Protein AF-A0A8S3S762-F1 (afdb_monomer)

Foldseek 3Di:
DDDPPDFDAQVLLVVLQVQLVVLVVVVVDPPDDPDDDSLVVSCVVSVHDSVVSVVSNVCCVPPVGRHGPPPPPPDPDDDDDDVVLLVVLVVLCVCCVPPVLHFDDLVNSVVVCCVPVVDPDDSVSSVVSLVVNQWDKAFQDPPPPDPPDDVVNVVVVVVVVVVVVVCVVVVHDDDDDDDDDDDPRDPDRIGTAHPVGRDD

Secondary structure (DSSP, 8-state):
-----PPPPHHHHHHHHHHHHHHHHHHTSTT--S---HHHHHHHHHT--HHHHHHHHHHHHHHSS-PPPP----PPPP-PPPHHHHHHHHHHHHHHHHTS-S---HHHHHHHHHHHS---S-HHHHHHHHHHTT-EEEEPPPS-S-----HHHHHHHHHHHHHHHHHHHTTPPP----------S---SEEEE-SS----

Nearest PDB structures (foldseek):
  7svw-assembly1_B  TM=3.952E-01  e=6.145E-02  [Scytonema hofmanni] UTEX 2349
  7viv-assembly1_A  TM=5.457E-01  e=6.857E-01  African swine fever virus
  8rkv-assembly1_R  TM=3.683E-01  e=3.326E-01  Scytonema hofmannii
  7vwv-assembly2_B  TM=5.864E-01  e=2.745E+00  African swine fever virus

Mean predicted aligned error: 15.66 Å

Radius of gyration: 37.43 Å; Cα contacts (8 Å, |Δi|>4): 137; chains: 1; bounding box: 85×34×100 Å

Organism: Mytilus edulis (NCBI:txid6550)

Structure (mmCIF, N/CA/C/O backbone):
data_AF-A0A8S3S762-F1
#
_entry.id   AF-A0A8S3S762-F1
#
loop_
_atom_site.group_PDB
_atom_site.id
_atom_site.type_symbol
_atom_site.label_atom_id
_atom_site.label_alt_id
_atom_site.label_comp_id
_atom_site.label_asym_id
_atom_site.label_entity_id
_atom_site.label_seq_id
_atom_site.pdbx_PDB_ins_code
_atom_site.Cartn_x
_atom_site.Cartn_y
_atom_site.Cartn_z
_atom_site.occupancy
_atom_site.B_iso_or_equiv
_atom_site.auth_seq_id
_atom_site.auth_comp_id
_atom_site.auth_asym_id
_atom_site.auth_atom_id
_atom_site.pdbx_PDB_model_num
ATOM 1 N N . MET A 1 1 ? 22.361 -11.677 -44.188 1.00 35.06 1 MET A N 1
ATOM 2 C CA . MET A 1 1 ? 21.693 -11.433 -42.890 1.00 35.06 1 MET A CA 1
ATOM 3 C C . MET A 1 1 ? 22.343 -10.217 -42.249 1.00 35.06 1 MET A C 1
ATOM 5 O O . MET A 1 1 ? 23.557 -10.220 -42.114 1.00 35.06 1 MET A O 1
ATOM 9 N N . ALA A 1 2 ? 21.593 -9.155 -41.949 1.00 41.31 2 ALA A N 1
ATOM 10 C CA . ALA A 1 2 ? 22.170 -7.935 -41.381 1.00 41.31 2 ALA A CA 1
ATOM 11 C C . ALA A 1 2 ? 22.446 -8.128 -39.883 1.00 41.31 2 ALA A C 1
ATOM 13 O O . ALA A 1 2 ? 21.522 -8.322 -39.091 1.00 41.31 2 ALA A O 1
ATOM 14 N N . GLU A 1 3 ? 23.719 -8.097 -39.499 1.00 53.75 3 GLU A N 1
ATOM 15 C CA . GLU A 1 3 ? 24.144 -8.192 -38.107 1.00 53.75 3 GLU A CA 1
ATOM 16 C C . GLU A 1 3 ? 23.607 -6.989 -37.311 1.00 53.75 3 GLU A C 1
ATOM 18 O O . GLU A 1 3 ? 23.730 -5.831 -37.723 1.00 53.75 3 GLU A O 1
ATOM 23 N N . ARG A 1 4 ? 22.942 -7.245 -36.175 1.00 55.41 4 ARG A N 1
ATOM 24 C CA . ARG A 1 4 ? 22.386 -6.178 -35.327 1.00 55.41 4 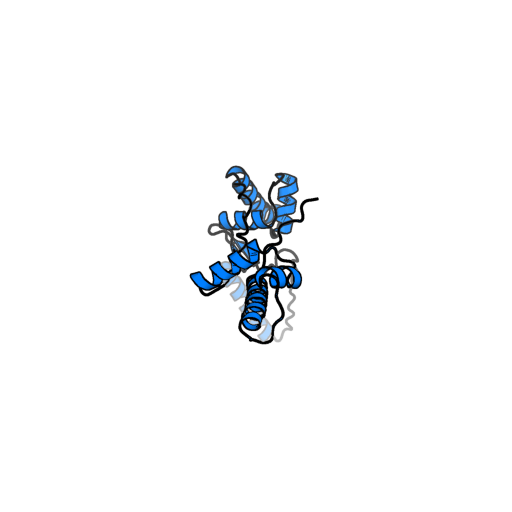ARG A CA 1
ATOM 25 C C . ARG A 1 4 ? 23.513 -5.244 -34.877 1.00 55.41 4 ARG A C 1
ATOM 27 O O . ARG A 1 4 ? 24.427 -5.682 -34.184 1.00 55.41 4 ARG A O 1
ATOM 34 N N . LYS A 1 5 ? 23.398 -3.943 -35.181 1.00 60.97 5 LYS A N 1
ATOM 35 C CA . LYS A 1 5 ? 24.298 -2.895 -34.664 1.00 60.97 5 LYS A CA 1
ATOM 36 C C . LYS A 1 5 ? 24.325 -2.946 -33.130 1.00 60.97 5 LYS A C 1
ATOM 38 O O . LYS A 1 5 ? 23.362 -2.544 -32.475 1.00 60.97 5 LYS A O 1
ATOM 43 N N . ARG A 1 6 ? 25.419 -3.445 -32.548 1.00 68.75 6 ARG A N 1
ATOM 44 C CA . ARG A 1 6 ? 25.629 -3.460 -31.094 1.00 68.75 6 ARG A CA 1
ATOM 45 C C . ARG A 1 6 ? 26.015 -2.056 -30.632 1.00 68.75 6 ARG A C 1
ATOM 47 O O . ARG A 1 6 ? 26.923 -1.437 -31.180 1.00 68.75 6 ARG A O 1
ATOM 54 N N . ILE A 1 7 ? 25.305 -1.537 -29.633 1.00 75.81 7 ILE A N 1
ATOM 55 C CA . ILE A 1 7 ? 25.645 -0.254 -29.007 1.00 75.81 7 ILE A CA 1
ATOM 56 C C . ILE A 1 7 ? 26.842 -0.491 -28.081 1.00 75.81 7 ILE A C 1
ATOM 58 O O . ILE A 1 7 ? 26.762 -1.336 -27.192 1.00 75.81 7 ILE A O 1
ATOM 62 N N . LEU A 1 8 ? 27.934 0.249 -28.290 1.00 81.00 8 LEU A N 1
ATOM 63 C CA . LEU A 1 8 ? 29.125 0.187 -27.440 1.00 81.00 8 LEU A CA 1
ATOM 64 C C . LEU A 1 8 ? 28.891 0.952 -26.128 1.00 81.00 8 LEU A C 1
ATOM 66 O O . LEU A 1 8 ? 28.437 2.102 -26.144 1.00 81.00 8 LEU A O 1
ATOM 70 N N . SER A 1 9 ? 29.224 0.318 -25.001 1.00 84.12 9 SER A N 1
ATOM 71 C CA . SER A 1 9 ? 29.299 0.972 -23.686 1.00 84.12 9 SER A CA 1
ATOM 72 C C . SER A 1 9 ? 30.425 2.018 -23.662 1.00 84.12 9 SER A C 1
ATOM 74 O O . SER A 1 9 ? 31.335 1.948 -24.490 1.00 84.12 9 SER A O 1
ATOM 76 N N . SER A 1 10 ? 30.390 2.964 -22.717 1.00 85.19 10 SER A N 1
ATOM 77 C CA . SER A 1 10 ? 31.447 3.973 -22.522 1.00 85.19 10 SER A CA 1
ATOM 78 C C . SER A 1 10 ? 32.824 3.318 -22.389 1.00 85.19 10 SER A C 1
ATOM 80 O O . SER A 1 10 ? 33.736 3.638 -23.146 1.00 85.19 10 SER A O 1
ATOM 82 N N . HIS A 1 11 ? 32.926 2.301 -21.532 1.00 87.44 11 HIS A N 1
ATOM 83 C CA . HIS A 1 11 ? 34.156 1.539 -21.319 1.00 87.44 11 HIS A CA 1
ATOM 84 C C . HIS A 1 11 ? 34.655 0.840 -22.594 1.00 87.44 11 HIS A C 1
ATOM 86 O O . HIS A 1 11 ? 35.837 0.869 -22.919 1.00 87.44 11 HIS A O 1
ATOM 92 N N . SER A 1 12 ? 33.748 0.256 -23.384 1.00 88.75 12 SER A N 1
ATOM 93 C CA . SER A 1 12 ? 34.119 -0.383 -24.652 1.00 88.75 12 SER A CA 1
ATOM 94 C C . SER A 1 12 ? 34.628 0.631 -25.679 1.00 88.75 12 SER A C 1
ATOM 96 O O . SER A 1 12 ? 35.561 0.331 -26.418 1.00 88.75 12 SER A O 1
ATOM 98 N N . LYS A 1 13 ? 34.047 1.839 -25.726 1.00 88.88 13 LYS A N 1
ATOM 99 C CA . LYS A 1 13 ? 34.556 2.923 -26.580 1.00 88.88 13 LYS A CA 1
ATOM 100 C C . LYS A 1 13 ? 35.959 3.363 -26.145 1.00 88.88 13 LYS A C 1
ATOM 102 O O . LYS A 1 13 ? 36.789 3.645 -27.001 1.00 88.88 13 LYS A O 1
ATOM 107 N N . GLU A 1 14 ? 36.223 3.400 -24.842 1.00 89.94 14 GLU A N 1
ATOM 108 C CA . GLU A 1 14 ? 37.529 3.761 -24.284 1.00 89.94 14 GLU A CA 1
ATOM 109 C C . GLU A 1 14 ? 38.615 2.734 -24.627 1.00 89.94 14 GLU A C 1
ATOM 111 O O . GLU A 1 14 ? 39.692 3.114 -25.083 1.00 89.94 14 GLU A O 1
ATOM 116 N N . ILE A 1 15 ? 38.308 1.436 -24.532 1.00 91.38 15 ILE A N 1
ATOM 117 C CA . ILE A 1 15 ? 39.213 0.367 -24.985 1.00 91.38 15 ILE A CA 1
ATOM 118 C C . ILE A 1 15 ? 39.544 0.540 -26.473 1.00 91.38 15 ILE A C 1
ATOM 120 O O . ILE A 1 15 ? 40.714 0.535 -26.850 1.00 91.38 15 ILE A O 1
ATOM 124 N N . VAL A 1 16 ? 38.530 0.749 -27.320 1.00 91.12 16 VAL A N 1
ATOM 125 C CA . VAL A 1 16 ? 38.719 0.944 -28.769 1.00 91.12 16 VAL A CA 1
ATOM 126 C C . VAL A 1 16 ? 39.583 2.178 -29.060 1.00 91.12 16 VAL A C 1
ATOM 128 O O . VAL A 1 16 ? 40.455 2.133 -29.930 1.00 91.12 16 VAL A O 1
ATOM 131 N N . TYR A 1 17 ? 39.391 3.267 -28.314 1.00 90.81 17 TYR A N 1
ATOM 132 C CA . TYR A 1 17 ? 40.215 4.470 -28.425 1.00 90.81 17 TYR A CA 1
ATOM 133 C C . TYR A 1 17 ? 41.680 4.207 -28.045 1.00 90.81 17 TYR A C 1
ATOM 135 O O . TYR A 1 17 ? 42.583 4.576 -28.796 1.00 90.81 17 TYR A O 1
ATOM 143 N N . ASN A 1 18 ? 41.923 3.515 -26.930 1.00 91.75 18 ASN A N 1
ATOM 144 C CA . ASN A 1 18 ? 43.272 3.182 -26.469 1.00 91.75 18 ASN A CA 1
ATOM 145 C C . ASN A 1 18 ? 44.015 2.283 -27.469 1.00 91.75 18 ASN A C 1
ATOM 147 O O . ASN A 1 18 ? 45.183 2.532 -27.764 1.00 91.75 18 ASN A O 1
ATOM 151 N N . VAL A 1 19 ? 43.326 1.298 -28.053 1.00 90.81 19 VAL A N 1
ATOM 152 C CA . VAL A 1 19 ? 43.882 0.431 -29.106 1.00 90.81 19 VAL A CA 1
ATOM 153 C C . VAL A 1 19 ? 44.232 1.238 -30.362 1.00 90.81 19 VAL A C 1
ATOM 155 O O . VAL A 1 19 ? 45.317 1.075 -30.917 1.00 90.81 19 VAL A O 1
ATOM 158 N N . SER A 1 20 ? 43.366 2.165 -30.785 1.00 88.19 20 SER A N 1
ATOM 159 C CA . SER A 1 20 ? 43.667 3.059 -31.912 1.00 88.19 20 SER A CA 1
ATOM 160 C C . SER A 1 20 ? 44.883 3.951 -31.638 1.00 88.19 20 SER A C 1
ATOM 162 O O . SER A 1 20 ? 45.704 4.144 -32.533 1.00 88.19 20 SER A O 1
ATOM 164 N N . LYS A 1 21 ? 45.012 4.487 -30.417 1.00 89.06 21 LYS A N 1
ATOM 165 C CA . LYS A 1 21 ? 46.149 5.323 -29.998 1.00 89.06 21 LYS A CA 1
ATOM 166 C C . LYS A 1 21 ? 47.457 4.527 -29.957 1.00 89.06 21 LYS A C 1
ATOM 168 O O . LYS A 1 21 ? 48.506 5.043 -30.336 1.00 89.06 21 LYS A O 1
ATOM 173 N N . PHE A 1 22 ? 47.397 3.265 -29.535 1.00 89.00 22 PHE A N 1
ATOM 174 C CA . PHE A 1 22 ? 48.550 2.368 -29.521 1.00 89.00 22 PHE A CA 1
ATOM 175 C C . PHE A 1 22 ? 49.111 2.149 -30.930 1.00 89.00 22 PHE A C 1
ATOM 177 O O . PHE A 1 22 ? 50.295 2.393 -31.159 1.00 89.00 22 PHE A O 1
ATOM 184 N N . PHE A 1 23 ? 48.271 1.785 -31.902 1.00 86.12 23 PHE A N 1
ATOM 185 C CA . PHE A 1 23 ? 48.729 1.598 -33.284 1.00 86.12 23 PHE A CA 1
ATOM 186 C C . PHE A 1 23 ? 49.223 2.893 -33.940 1.00 86.12 23 PHE A C 1
ATOM 188 O O . PHE A 1 23 ? 50.152 2.849 -34.740 1.00 86.12 23 PHE A O 1
ATOM 195 N N . GLU A 1 24 ? 48.658 4.047 -33.581 1.00 84.00 24 GLU A N 1
ATOM 196 C CA . GLU A 1 24 ? 49.167 5.352 -34.020 1.00 84.00 24 GLU A CA 1
ATOM 197 C C . GLU A 1 24 ? 50.584 5.629 -33.488 1.00 84.00 24 GLU A C 1
ATOM 199 O O . GLU A 1 24 ? 51.455 6.048 -34.249 1.00 84.00 24 GLU A O 1
ATOM 204 N N . SER A 1 25 ? 50.853 5.318 -32.216 1.00 82.06 25 SER A N 1
ATOM 205 C CA . SER A 1 25 ? 52.186 5.493 -31.620 1.00 82.06 25 SER A CA 1
ATOM 206 C C . SER A 1 25 ? 53.265 4.605 -32.258 1.00 82.06 25 SER A C 1
ATOM 208 O O . SER A 1 25 ? 54.430 4.990 -32.304 1.00 82.06 25 SER A O 1
ATOM 210 N N . GLN A 1 26 ? 52.881 3.447 -32.808 1.00 77.50 26 GLN A N 1
ATOM 211 C CA . GLN A 1 26 ? 53.801 2.533 -33.494 1.00 77.50 26 GLN A CA 1
ATOM 212 C C . GLN A 1 26 ? 54.235 3.031 -34.877 1.00 77.50 26 GLN A C 1
ATOM 214 O O . GLN A 1 26 ? 55.326 2.687 -35.320 1.00 77.50 26 GLN A O 1
ATOM 219 N N . ILE A 1 27 ? 53.413 3.843 -35.551 1.00 71.62 27 ILE A N 1
ATOM 220 C CA . ILE A 1 27 ? 53.767 4.457 -36.843 1.00 71.62 27 ILE A CA 1
ATOM 221 C C . ILE A 1 27 ? 54.806 5.569 -36.658 1.00 71.62 27 ILE A C 1
ATOM 223 O O . ILE A 1 27 ? 55.621 5.805 -37.542 1.00 71.62 27 ILE A O 1
ATOM 227 N N . GLN A 1 28 ? 54.801 6.245 -35.508 1.00 66.56 28 GLN A N 1
ATOM 228 C CA . GLN A 1 28 ? 55.751 7.323 -35.214 1.00 66.56 28 GLN A CA 1
ATOM 229 C C . GLN A 1 28 ? 57.168 6.810 -34.906 1.00 66.56 28 GLN A C 1
ATOM 231 O O . GLN A 1 28 ? 58.104 7.605 -34.856 1.00 66.56 28 GLN A O 1
ATOM 236 N N . GLN A 1 29 ? 57.346 5.499 -34.707 1.00 68.38 29 GLN A N 1
ATOM 237 C CA . GLN A 1 29 ? 58.658 4.894 -34.489 1.00 68.38 29 GLN A CA 1
ATOM 238 C C . GLN A 1 29 ? 59.319 4.521 -35.832 1.00 68.38 29 GLN A C 1
ATOM 240 O O . GLN A 1 29 ? 58.680 3.879 -36.666 1.00 68.38 29 GLN A O 1
ATOM 245 N N . PRO A 1 30 ? 60.606 4.859 -36.047 1.00 58.00 30 PRO A N 1
ATOM 246 C CA . PRO A 1 30 ? 61.287 4.720 -37.342 1.00 58.00 30 PRO A CA 1
ATOM 247 C C . PRO A 1 30 ? 61.541 3.268 -37.794 1.00 58.00 30 PRO A C 1
ATOM 249 O O . PRO A 1 30 ? 62.016 3.048 -38.903 1.00 58.00 30 PRO A O 1
ATOM 252 N N . THR A 1 31 ? 61.230 2.272 -36.961 1.00 59.06 31 THR A N 1
ATOM 253 C CA . THR A 1 31 ? 61.487 0.839 -37.199 1.00 59.06 31 THR A CA 1
ATOM 254 C C . THR A 1 31 ? 60.261 0.033 -37.651 1.00 59.06 31 THR A C 1
ATOM 256 O O . THR A 1 31 ? 60.327 -1.195 -37.694 1.00 59.06 31 THR A O 1
ATOM 259 N N . SER A 1 32 ? 59.134 0.670 -37.983 1.00 55.34 32 SER A N 1
ATOM 260 C CA . SER A 1 32 ? 57.912 -0.047 -38.379 1.00 55.34 32 SER A CA 1
ATOM 261 C C . SER A 1 32 ? 57.786 -0.190 -39.901 1.00 55.34 32 SER A C 1
ATOM 263 O O . SER A 1 32 ? 57.987 0.767 -40.642 1.00 55.34 32 SER A O 1
ATOM 265 N N . THR A 1 33 ? 57.462 -1.407 -40.351 1.00 54.66 33 THR A N 1
ATOM 266 C CA . THR A 1 33 ? 57.216 -1.859 -41.741 1.00 54.66 33 THR A CA 1
ATOM 267 C C . THR A 1 33 ? 56.194 -0.968 -42.482 1.00 54.66 33 THR A C 1
ATOM 269 O O . THR A 1 33 ? 55.561 -0.140 -41.843 1.00 54.66 33 THR A O 1
ATOM 272 N N . PRO A 1 34 ? 55.960 -1.087 -43.809 1.00 56.59 34 PRO A N 1
ATOM 273 C CA . PRO A 1 34 ? 54.960 -0.266 -44.496 1.00 56.59 34 PRO A CA 1
ATOM 274 C C . PRO A 1 34 ? 53.557 -0.684 -44.033 1.00 56.59 34 PRO A C 1
ATOM 276 O O . PRO A 1 34 ? 52.965 -1.644 -44.525 1.00 56.59 34 PRO A O 1
ATOM 279 N N . VAL A 1 35 ? 53.073 -0.021 -42.985 1.00 55.88 35 VAL A N 1
ATOM 280 C CA . VAL A 1 35 ? 51.906 -0.449 -42.222 1.00 55.88 35 VAL A CA 1
ATOM 281 C C . VAL A 1 35 ? 50.647 0.074 -42.911 1.00 55.88 35 VAL A C 1
ATOM 283 O O . VAL A 1 35 ? 50.507 1.278 -43.117 1.00 55.88 35 VAL A O 1
ATOM 286 N N . LYS A 1 36 ? 49.702 -0.826 -43.212 1.00 59.81 36 LYS A N 1
ATOM 287 C CA . LYS A 1 36 ? 48.276 -0.505 -43.410 1.00 59.81 36 LYS A CA 1
ATOM 288 C C . LYS A 1 36 ? 47.834 0.653 -42.502 1.00 59.81 36 LYS A C 1
ATOM 290 O O . LYS A 1 36 ? 48.315 0.756 -41.371 1.00 59.81 36 LYS A O 1
ATOM 295 N N . ALA A 1 37 ? 46.907 1.504 -42.947 1.00 75.31 37 ALA A N 1
ATOM 296 C CA . ALA A 1 37 ? 46.457 2.648 -42.148 1.00 75.31 37 ALA A CA 1
ATOM 297 C C . ALA A 1 37 ? 46.144 2.211 -40.697 1.00 75.31 37 ALA A C 1
ATOM 299 O O . ALA A 1 37 ? 45.441 1.225 -40.494 1.00 75.31 37 ALA A O 1
ATOM 300 N N . HIS A 1 38 ? 46.664 2.904 -39.673 1.00 78.19 38 HIS A N 1
ATOM 301 C CA . HIS A 1 38 ? 46.487 2.518 -38.253 1.00 78.19 38 HIS A CA 1
ATOM 302 C C . HIS A 1 38 ? 45.025 2.222 -37.870 1.00 78.19 38 HIS A C 1
ATOM 304 O O . HIS A 1 38 ? 44.762 1.382 -37.010 1.00 78.19 38 HIS A O 1
ATOM 310 N N . THR A 1 39 ? 44.067 2.893 -38.522 1.00 80.50 39 THR A N 1
ATOM 311 C CA . THR A 1 39 ? 42.630 2.658 -38.348 1.00 80.50 39 THR A CA 1
ATOM 312 C C . THR A 1 39 ? 42.174 1.287 -38.836 1.00 80.50 39 THR A C 1
ATOM 314 O O . THR A 1 39 ? 41.291 0.70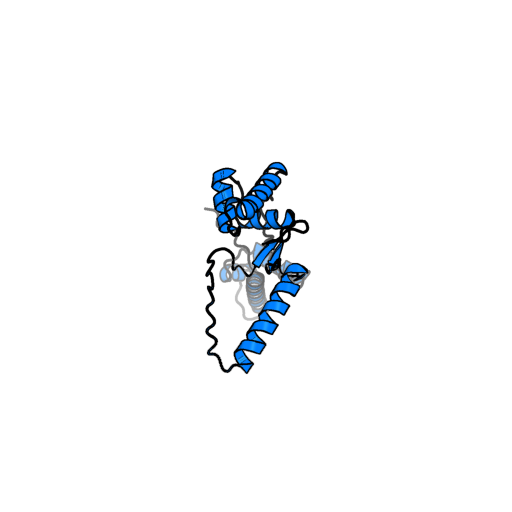9 -38.214 1.00 80.50 39 THR A O 1
ATOM 317 N N . GLU A 1 40 ? 42.771 0.769 -39.909 1.00 84.50 40 GLU A N 1
ATOM 318 C CA . GLU A 1 40 ? 42.489 -0.557 -40.471 1.00 84.50 40 GLU A CA 1
ATOM 319 C C . GLU A 1 40 ? 42.960 -1.646 -39.498 1.00 84.50 40 GLU A C 1
ATOM 321 O O . GLU A 1 40 ? 42.194 -2.532 -39.136 1.00 84.50 40 GLU A O 1
ATOM 326 N N . ARG A 1 41 ? 44.171 -1.514 -38.941 1.00 83.88 41 ARG A N 1
ATOM 327 C CA . ARG A 1 41 ? 44.690 -2.450 -37.922 1.00 83.88 41 ARG A CA 1
ATOM 328 C C . ARG A 1 41 ? 43.887 -2.415 -36.628 1.00 83.88 41 ARG A C 1
ATOM 330 O O . ARG A 1 41 ? 43.616 -3.454 -36.034 1.00 83.88 41 ARG A O 1
ATOM 337 N N . ALA A 1 42 ? 43.475 -1.225 -36.195 1.00 85.81 42 ALA A N 1
ATOM 338 C CA . ALA A 1 42 ? 42.584 -1.088 -35.050 1.00 85.81 42 ALA A CA 1
ATOM 339 C C . ALA A 1 42 ? 41.203 -1.711 -35.328 1.00 85.81 42 ALA A C 1
ATOM 341 O O . ALA A 1 42 ? 40.616 -2.306 -34.424 1.00 85.81 42 ALA A O 1
ATOM 342 N N . ALA A 1 43 ? 40.697 -1.612 -36.562 1.00 88.06 43 ALA A N 1
ATOM 343 C CA . ALA A 1 43 ? 39.446 -2.240 -36.981 1.00 88.06 43 ALA A CA 1
ATOM 344 C C . ALA A 1 43 ? 39.550 -3.768 -36.993 1.00 88.06 43 ALA A C 1
ATOM 346 O O . ALA A 1 43 ? 38.676 -4.432 -36.438 1.00 88.06 43 ALA A O 1
ATOM 347 N N . GLU A 1 44 ? 40.640 -4.317 -37.534 1.00 87.19 44 GLU A N 1
ATOM 348 C CA . GLU A 1 44 ? 40.944 -5.751 -37.503 1.00 87.19 44 GLU A CA 1
ATOM 349 C C . GLU A 1 44 ? 41.067 -6.263 -36.055 1.00 87.19 44 GLU A C 1
ATOM 351 O O . GLU A 1 44 ? 40.460 -7.270 -35.701 1.00 87.19 44 GLU A O 1
ATOM 356 N N . ALA A 1 45 ? 41.777 -5.537 -35.183 1.00 87.19 45 ALA A N 1
ATOM 357 C CA . ALA A 1 45 ? 42.014 -5.945 -33.796 1.00 87.19 45 ALA A CA 1
ATOM 358 C C . ALA A 1 45 ? 40.768 -5.859 -32.898 1.00 87.19 45 ALA A C 1
ATOM 360 O O . ALA A 1 45 ? 40.589 -6.678 -31.999 1.00 87.19 45 ALA A O 1
ATOM 361 N N . THR A 1 46 ? 39.916 -4.850 -33.102 1.00 87.56 46 THR A N 1
ATOM 362 C CA . THR A 1 46 ? 38.720 -4.627 -32.268 1.00 87.56 46 THR A CA 1
ATOM 363 C C . THR A 1 46 ? 37.444 -5.209 -32.870 1.00 87.56 46 THR A C 1
ATOM 365 O O . THR A 1 46 ? 36.415 -5.220 -32.195 1.00 87.56 46 THR A O 1
ATOM 368 N N . LEU A 1 47 ? 37.499 -5.689 -34.120 1.00 87.25 47 LEU A N 1
ATOM 369 C CA . LEU A 1 47 ? 36.349 -6.134 -34.918 1.00 87.25 47 LEU A CA 1
ATOM 370 C C . LEU A 1 47 ? 35.247 -5.064 -35.018 1.00 87.25 47 LEU A C 1
ATOM 372 O O . LEU A 1 47 ? 34.051 -5.356 -35.072 1.00 87.25 47 LEU A O 1
ATOM 376 N N . VAL A 1 48 ? 35.649 -3.794 -35.027 1.00 87.38 48 VAL A N 1
ATOM 377 C CA . VAL A 1 48 ? 34.761 -2.636 -35.149 1.00 87.38 48 VAL A CA 1
ATOM 378 C C . VAL A 1 48 ? 35.063 -1.926 -36.463 1.00 87.38 48 VAL A C 1
ATOM 380 O O . VAL A 1 48 ? 36.215 -1.706 -36.810 1.00 87.38 48 VAL A O 1
ATOM 383 N N . SER A 1 49 ? 34.023 -1.506 -37.189 1.00 88.19 49 SER A N 1
ATOM 384 C CA . SER A 1 49 ? 34.190 -0.754 -38.444 1.00 88.19 49 SER A CA 1
ATOM 385 C C . SER A 1 49 ? 35.073 0.494 -38.276 1.00 88.19 49 SER A C 1
ATOM 387 O O . SER A 1 49 ? 34.918 1.237 -37.299 1.00 88.19 49 SER A O 1
ATOM 389 N N . GLU A 1 50 ? 35.889 0.810 -39.284 1.00 86.81 50 GLU A N 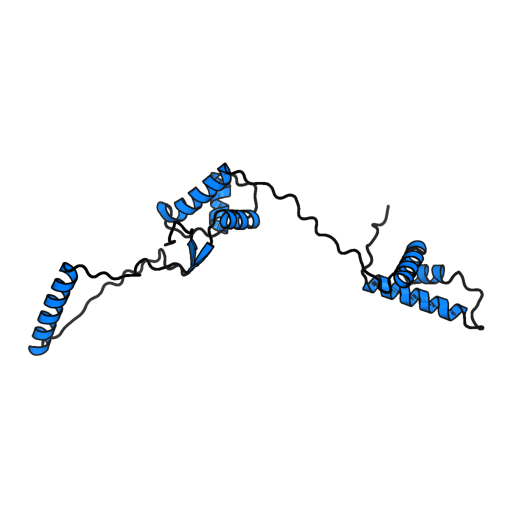1
ATOM 390 C CA . GLU A 1 50 ? 36.741 2.010 -39.292 1.00 86.81 50 GLU A CA 1
ATOM 391 C C . GLU A 1 50 ? 35.956 3.304 -39.048 1.00 86.81 50 GLU A C 1
ATOM 393 O O . GLU A 1 50 ? 36.390 4.185 -38.304 1.00 86.81 50 GLU A O 1
ATOM 398 N N . ALA A 1 51 ? 34.756 3.409 -39.629 1.00 86.62 51 ALA A N 1
ATOM 399 C CA . ALA A 1 51 ? 33.872 4.557 -39.444 1.00 86.62 51 ALA A CA 1
ATOM 400 C C . ALA A 1 51 ? 33.497 4.775 -37.967 1.00 86.62 51 ALA A C 1
ATOM 402 O O . ALA A 1 51 ? 33.403 5.913 -37.503 1.00 86.62 51 ALA A O 1
ATOM 403 N N . THR A 1 52 ? 33.317 3.692 -37.203 1.00 87.38 52 THR A N 1
ATOM 404 C CA . THR A 1 52 ? 33.016 3.768 -35.768 1.00 87.38 52 THR A CA 1
ATOM 405 C C . THR A 1 52 ? 34.244 4.190 -34.964 1.00 87.38 52 THR A C 1
ATOM 407 O O . THR A 1 52 ? 34.099 5.015 -34.065 1.00 87.38 52 THR A O 1
ATOM 410 N N . ILE A 1 53 ? 35.440 3.714 -35.320 1.00 88.25 53 ILE A N 1
ATOM 411 C CA . ILE A 1 53 ? 36.706 4.130 -34.691 1.00 88.25 53 ILE A CA 1
ATOM 412 C C . ILE A 1 53 ? 36.954 5.624 -34.925 1.00 88.25 53 ILE A C 1
ATOM 414 O O . ILE A 1 53 ? 37.178 6.367 -33.969 1.00 88.25 53 ILE A O 1
ATOM 418 N N . ARG A 1 54 ? 36.808 6.102 -36.170 1.00 88.75 54 ARG A N 1
ATOM 419 C CA . ARG A 1 54 ? 36.917 7.534 -36.504 1.00 88.75 54 ARG A CA 1
ATOM 420 C C . ARG A 1 54 ? 35.906 8.377 -35.726 1.00 88.75 54 ARG A C 1
ATOM 422 O O . ARG A 1 54 ? 36.256 9.437 -35.213 1.00 88.75 54 ARG A O 1
ATOM 429 N N . ARG A 1 55 ? 34.665 7.895 -35.586 1.00 86.56 55 ARG A N 1
ATOM 430 C CA . ARG A 1 55 ? 33.629 8.565 -34.786 1.00 86.56 55 ARG A CA 1
ATOM 431 C C . ARG A 1 55 ? 34.000 8.641 -33.304 1.00 86.56 55 ARG A C 1
ATOM 433 O O . ARG A 1 55 ? 33.841 9.707 -32.726 1.00 86.56 55 ARG A O 1
ATOM 440 N N . ILE A 1 56 ? 34.487 7.550 -32.709 1.00 88.94 56 ILE A N 1
ATOM 441 C CA . ILE A 1 56 ? 34.915 7.508 -31.299 1.00 88.94 56 ILE A CA 1
ATOM 442 C C . ILE A 1 56 ? 36.089 8.462 -31.070 1.00 88.94 56 ILE A C 1
ATOM 444 O O . ILE A 1 56 ? 36.072 9.233 -30.117 1.00 88.94 56 ILE A O 1
ATOM 448 N N . ARG A 1 57 ? 37.086 8.462 -31.962 1.00 88.62 57 ARG A N 1
ATOM 449 C CA . ARG A 1 57 ? 38.240 9.366 -31.871 1.00 88.62 57 ARG A CA 1
ATOM 450 C C . ARG A 1 57 ? 37.812 10.833 -31.910 1.00 88.62 57 ARG A C 1
ATOM 452 O O . ARG A 1 57 ? 38.242 11.611 -31.067 1.00 88.62 57 ARG A O 1
ATOM 459 N N . ARG A 1 58 ? 36.923 11.191 -32.841 1.00 87.38 58 ARG A N 1
ATOM 460 C CA . ARG A 1 58 ? 36.341 12.537 -32.905 1.00 87.38 58 ARG A CA 1
ATOM 461 C C . ARG A 1 58 ? 35.570 12.884 -31.629 1.00 87.38 58 ARG A C 1
ATOM 463 O O . ARG A 1 58 ? 35.793 13.944 -31.065 1.00 87.38 58 ARG A O 1
ATOM 470 N N . GLU A 1 59 ? 34.731 11.969 -31.139 1.00 87.94 59 GLU A N 1
ATOM 471 C CA . GLU A 1 59 ? 33.952 12.149 -29.906 1.00 87.94 59 GLU A CA 1
ATOM 472 C C . GLU A 1 59 ? 34.857 12.407 -28.684 1.00 87.94 59 GLU A C 1
ATOM 474 O O . GLU A 1 59 ? 34.578 13.329 -27.922 1.00 87.94 59 GLU A O 1
ATOM 479 N N . LYS A 1 60 ? 35.969 11.667 -28.533 1.00 87.94 60 LYS A N 1
ATOM 480 C CA . LYS A 1 60 ? 36.954 11.875 -27.451 1.00 87.94 60 LYS A CA 1
ATOM 481 C C . LYS A 1 60 ? 37.695 13.209 -27.596 1.00 87.94 60 LYS A C 1
ATOM 483 O O . LYS A 1 60 ? 37.886 13.895 -26.600 1.00 87.94 60 LYS A O 1
ATOM 488 N N . ASN A 1 61 ? 38.082 13.584 -28.816 1.00 84.81 61 ASN A N 1
ATOM 489 C CA . ASN A 1 61 ? 38.800 14.835 -29.071 1.00 84.81 61 ASN A CA 1
ATOM 490 C C . ASN A 1 61 ? 37.923 16.076 -28.843 1.00 84.81 61 ASN A C 1
ATOM 492 O O . ASN A 1 61 ? 38.409 17.073 -28.326 1.00 84.81 61 ASN A O 1
ATOM 496 N N . GLU A 1 62 ? 36.645 16.020 -29.226 1.00 85.44 62 GLU A N 1
ATOM 497 C CA . GLU A 1 62 ? 35.721 17.155 -29.107 1.00 85.44 62 GLU A CA 1
ATOM 498 C C . GLU A 1 62 ? 35.138 17.299 -27.696 1.00 85.44 62 GLU A C 1
ATOM 500 O O . GLU A 1 62 ? 34.968 18.416 -27.216 1.00 85.44 62 GLU A O 1
ATOM 505 N N . LYS A 1 63 ? 34.788 16.186 -27.036 1.00 79.94 63 LYS A N 1
ATOM 506 C CA . LYS A 1 63 ? 34.036 16.203 -25.767 1.00 79.94 63 LYS A CA 1
ATOM 507 C C . LYS A 1 63 ? 34.859 15.806 -24.546 1.00 79.94 63 LYS A C 1
ATOM 509 O O . LYS A 1 63 ? 34.337 15.850 -23.437 1.00 79.94 63 LYS A O 1
ATOM 514 N N . GLY A 1 64 ? 36.104 15.373 -24.729 1.00 77.12 64 GLY A N 1
ATOM 515 C CA . GLY A 1 64 ? 36.967 14.874 -23.658 1.00 77.12 64 GLY A CA 1
ATOM 516 C C . GLY A 1 64 ? 36.591 13.472 -23.178 1.00 77.12 64 GLY A C 1
ATOM 517 O O . GLY A 1 64 ? 37.474 12.629 -23.067 1.00 77.12 64 GLY A O 1
ATOM 518 N N . ASP A 1 65 ? 35.304 13.173 -22.976 1.00 80.25 65 ASP A N 1
ATOM 519 C CA . ASP A 1 65 ? 34.818 11.891 -22.452 1.00 80.25 65 ASP A CA 1
ATOM 520 C C . ASP A 1 65 ? 33.853 11.150 -23.384 1.00 80.25 65 ASP A C 1
ATOM 522 O O . ASP A 1 65 ? 33.047 11.731 -24.113 1.00 80.25 65 ASP A O 1
ATOM 526 N N . LEU A 1 66 ? 33.952 9.815 -23.360 1.00 80.62 66 LEU A N 1
ATOM 527 C CA . LEU A 1 66 ? 33.188 8.914 -24.221 1.00 80.62 66 LEU A CA 1
ATOM 528 C C . LEU A 1 66 ? 31.953 8.402 -23.488 1.00 80.62 66 LEU A C 1
ATOM 530 O O . LEU A 1 66 ? 32.007 7.421 -22.746 1.00 80.62 66 LEU A O 1
ATOM 534 N N . PHE A 1 67 ? 30.808 9.021 -23.755 1.00 71.94 67 PHE A N 1
ATOM 535 C CA . PHE A 1 67 ? 29.536 8.601 -23.176 1.00 71.94 67 PHE A CA 1
ATOM 536 C C . PHE A 1 67 ? 28.803 7.636 -24.109 1.00 71.94 67 PHE A C 1
ATOM 538 O O . PHE A 1 67 ? 28.773 7.803 -25.330 1.00 71.94 67 PHE A O 1
ATOM 545 N N . SER A 1 68 ? 28.194 6.592 -23.550 1.00 72.12 68 SER A N 1
ATOM 546 C CA . SER A 1 68 ? 27.187 5.830 -24.293 1.00 72.12 68 SER A CA 1
ATOM 547 C C . SER A 1 68 ? 25.855 6.570 -24.163 1.00 72.12 68 SER A C 1
ATOM 549 O O . SER A 1 68 ? 25.556 7.024 -23.058 1.00 72.12 68 SER A O 1
ATOM 551 N N . PRO A 1 69 ? 25.055 6.726 -25.236 1.00 67.19 69 PRO A N 1
ATOM 552 C CA . PRO A 1 69 ? 23.718 7.280 -25.092 1.00 67.19 69 PRO A CA 1
ATOM 553 C C . PRO A 1 69 ? 22.946 6.406 -24.105 1.00 67.19 69 PRO A C 1
ATOM 555 O O . PRO A 1 69 ? 22.746 5.210 -24.340 1.00 67.19 69 PRO A O 1
ATOM 558 N N . GLU A 1 70 ? 22.564 6.995 -22.974 1.00 64.94 70 GLU A N 1
ATOM 559 C CA . GLU A 1 70 ? 21.791 6.291 -21.966 1.00 64.94 70 GLU A CA 1
ATOM 560 C C . GLU A 1 70 ? 20.484 5.837 -22.615 1.00 64.94 70 GLU A C 1
ATOM 562 O O . GLU A 1 70 ? 19.784 6.618 -23.267 1.00 64.94 70 GLU A O 1
ATOM 567 N N . ARG A 1 71 ? 20.169 4.542 -22.505 1.00 63.53 71 ARG A N 1
ATOM 568 C CA . ARG A 1 71 ? 18.903 4.031 -23.028 1.00 63.53 71 ARG A CA 1
ATOM 569 C C . ARG A 1 71 ? 17.790 4.683 -22.224 1.00 63.53 71 ARG A C 1
ATOM 571 O O . ARG A 1 71 ? 17.495 4.237 -21.116 1.00 63.53 71 ARG A O 1
ATOM 578 N N . GLN A 1 72 ? 17.147 5.697 -22.794 1.00 61.59 72 GLN A N 1
ATOM 579 C CA . GLN A 1 72 ? 15.898 6.198 -22.251 1.00 61.59 72 GLN A CA 1
ATOM 580 C C . GLN A 1 72 ? 14.912 5.034 -22.259 1.00 61.59 72 GLN A C 1
ATOM 582 O O . GLN A 1 72 ? 14.491 4.548 -23.311 1.00 61.59 72 GLN A O 1
ATOM 587 N N . LYS A 1 73 ? 14.594 4.520 -21.068 1.00 63.12 73 LYS A N 1
ATOM 588 C CA . LYS A 1 73 ? 13.529 3.537 -20.909 1.00 63.12 73 LYS A CA 1
ATOM 589 C C . LYS A 1 73 ? 12.231 4.250 -21.263 1.00 63.12 73 LYS A C 1
ATOM 591 O O . LYS A 1 73 ? 11.660 4.933 -20.415 1.00 63.12 73 LYS A O 1
ATOM 596 N N . VAL A 1 74 ? 11.785 4.102 -22.507 1.00 66.38 74 VAL A N 1
ATOM 597 C CA . VAL A 1 74 ? 10.457 4.546 -22.926 1.00 66.38 74 VAL A CA 1
ATOM 598 C C . VAL A 1 74 ? 9.461 3.738 -22.101 1.00 66.38 74 VAL A C 1
ATOM 600 O O . VAL A 1 74 ? 9.288 2.535 -22.304 1.00 66.38 74 VAL A O 1
ATOM 603 N N . ARG A 1 75 ? 8.880 4.368 -21.078 1.00 62.78 75 ARG A N 1
ATOM 604 C CA . ARG A 1 75 ? 7.790 3.762 -20.316 1.00 62.78 75 ARG A CA 1
ATOM 605 C C . ARG A 1 75 ? 6.582 3.751 -21.246 1.00 62.78 75 ARG A C 1
ATOM 607 O O . ARG A 1 75 ? 6.254 4.786 -21.817 1.00 62.78 75 ARG A O 1
ATOM 614 N N . GLY A 1 76 ? 5.974 2.579 -21.431 1.00 63.59 76 GLY A N 1
ATOM 615 C CA . GLY A 1 76 ? 4.772 2.449 -22.252 1.00 63.59 76 GLY A CA 1
ATOM 616 C C . GLY A 1 76 ? 3.666 3.405 -21.784 1.00 63.59 76 GLY A C 1
ATOM 617 O O . GLY A 1 76 ? 3.672 3.809 -20.614 1.00 63.59 76 GLY A O 1
ATOM 618 N N . PRO A 1 77 ? 2.738 3.777 -22.680 1.00 59.03 77 PRO A N 1
ATOM 619 C CA . PRO A 1 77 ? 1.697 4.747 -22.377 1.00 59.03 77 PRO A CA 1
ATOM 620 C C . PRO A 1 77 ? 0.895 4.312 -21.148 1.00 59.03 77 PRO A C 1
ATOM 622 O O . PRO A 1 77 ? 0.481 3.156 -21.022 1.00 59.03 77 PRO A O 1
ATOM 625 N N . TYR A 1 78 ? 0.703 5.253 -20.224 1.00 62.34 78 TYR A N 1
ATOM 626 C CA . TYR A 1 78 ? -0.233 5.102 -19.119 1.00 62.34 78 TYR A CA 1
ATOM 627 C C . TYR A 1 78 ? -1.626 4.935 -19.723 1.00 62.34 78 TYR A C 1
ATOM 629 O O . TYR A 1 78 ? -2.080 5.827 -20.433 1.00 62.34 78 TYR A O 1
ATOM 637 N N . LYS A 1 79 ? -2.288 3.797 -19.490 1.00 68.56 79 LYS A N 1
ATOM 638 C CA . LYS A 1 79 ? -3.709 3.688 -19.821 1.00 68.56 79 LYS A CA 1
ATOM 639 C C . LYS A 1 79 ? -4.464 4.515 -18.780 1.00 68.56 79 LYS A C 1
ATOM 641 O O . LYS A 1 79 ? -4.408 4.130 -17.608 1.00 68.56 79 LYS A O 1
ATOM 646 N N . PRO A 1 80 ? -5.094 5.642 -19.158 1.00 66.81 80 PRO A N 1
ATOM 647 C CA . PRO A 1 80 ? -5.932 6.371 -18.225 1.00 66.81 80 PRO A CA 1
ATOM 648 C C . PRO A 1 80 ? -7.061 5.434 -17.800 1.00 66.81 80 PRO A C 1
ATOM 650 O O . PRO A 1 80 ? -7.717 4.823 -18.641 1.00 66.81 80 PRO A O 1
ATOM 653 N N . VAL A 1 81 ? -7.211 5.261 -16.493 1.00 74.94 81 VAL A N 1
ATOM 654 C CA . VAL A 1 81 ? -8.363 4.565 -15.925 1.00 74.94 81 VAL A CA 1
ATOM 655 C C . VAL A 1 81 ? -9.460 5.597 -15.743 1.00 74.94 81 VAL A C 1
ATOM 657 O O . VAL A 1 81 ? -9.191 6.680 -15.212 1.00 74.94 81 VAL A O 1
ATOM 660 N N . ASP A 1 82 ? -10.652 5.267 -16.228 1.00 83.88 82 ASP A N 1
ATOM 661 C CA . ASP A 1 82 ? -11.803 6.159 -16.191 1.00 83.88 82 ASP A CA 1
ATOM 662 C C . ASP A 1 82 ? -12.269 6.397 -14.746 1.00 83.88 82 ASP A C 1
ATOM 664 O O . ASP A 1 82 ? -11.990 5.612 -13.830 1.00 83.88 82 ASP A O 1
ATOM 668 N N . ASP A 1 83 ? -12.979 7.495 -14.519 1.00 85.69 83 ASP A N 1
ATOM 669 C CA . ASP A 1 83 ? -13.505 7.829 -13.198 1.00 85.69 83 ASP A CA 1
ATOM 670 C C . ASP A 1 83 ? -14.579 6.830 -12.741 1.00 85.69 83 ASP A C 1
ATOM 672 O O . ASP A 1 83 ? -14.703 6.566 -11.540 1.00 85.69 83 ASP A O 1
ATOM 676 N N . PHE A 1 84 ? -15.279 6.189 -13.684 1.00 86.31 84 PHE A N 1
ATOM 677 C CA . PHE A 1 84 ? -16.183 5.078 -13.397 1.00 86.31 84 PHE A CA 1
ATOM 678 C C . PHE A 1 84 ? -15.446 3.884 -12.772 1.00 86.31 84 PHE A C 1
ATOM 680 O O . PHE A 1 84 ? -15.800 3.427 -11.682 1.00 86.31 84 PHE A O 1
ATOM 687 N N . ASP A 1 85 ? -14.360 3.433 -13.404 1.00 86.00 85 ASP A N 1
ATOM 688 C CA . ASP A 1 85 ? -13.535 2.325 -12.912 1.00 86.00 85 ASP A CA 1
ATOM 689 C C . ASP A 1 85 ? -12.916 2.651 -11.547 1.00 86.00 85 ASP A C 1
ATOM 691 O O . ASP A 1 85 ? -12.889 1.820 -10.637 1.00 86.00 85 ASP A O 1
ATOM 695 N N . LYS A 1 86 ? -12.448 3.891 -11.370 1.00 88.56 86 LYS A N 1
ATOM 696 C CA . LYS A 1 86 ? -11.952 4.399 -10.084 1.00 88.56 86 LYS A CA 1
ATOM 697 C C . LYS A 1 86 ? -13.012 4.320 -8.987 1.00 88.56 86 LYS A C 1
ATOM 699 O O . LYS A 1 86 ? -12.699 3.919 -7.863 1.00 88.56 86 LYS A O 1
ATOM 704 N N . CYS A 1 87 ? -14.252 4.690 -9.301 1.00 88.94 87 CYS A N 1
ATOM 705 C CA . CYS A 1 87 ? -15.370 4.596 -8.371 1.00 88.94 87 CYS A CA 1
ATOM 706 C C . CYS A 1 87 ? -15.649 3.137 -7.990 1.00 88.94 87 CYS A C 1
ATOM 708 O O . CYS A 1 87 ? -15.767 2.818 -6.806 1.00 88.94 87 CYS A O 1
ATOM 710 N N . ALA A 1 88 ? -15.643 2.234 -8.968 1.00 90.12 88 ALA A N 1
ATOM 711 C CA . ALA A 1 88 ? -15.881 0.818 -8.732 1.00 90.12 88 ALA A CA 1
ATOM 712 C C . ALA A 1 88 ? -14.758 0.161 -7.898 1.00 90.12 88 ALA A C 1
ATOM 714 O O . ALA A 1 88 ? -15.030 -0.620 -6.983 1.00 90.12 88 ALA A O 1
ATOM 715 N N . ILE A 1 89 ? -13.493 0.544 -8.126 1.00 90.38 89 ILE A N 1
ATOM 716 C CA . ILE A 1 89 ? -12.350 0.126 -7.294 1.00 90.38 89 ILE A CA 1
ATOM 717 C C . ILE A 1 89 ? -12.529 0.604 -5.852 1.00 90.38 89 ILE A C 1
ATOM 719 O O . ILE A 1 89 ? -12.344 -0.182 -4.920 1.00 90.38 89 ILE A O 1
ATOM 723 N N . ARG A 1 90 ? -12.913 1.871 -5.656 1.00 90.56 90 ARG A N 1
ATOM 724 C CA . ARG A 1 90 ? -13.202 2.425 -4.328 1.00 90.56 90 ARG A CA 1
ATOM 725 C C . ARG A 1 90 ? -14.307 1.619 -3.640 1.00 90.56 90 ARG A C 1
ATOM 727 O O . ARG A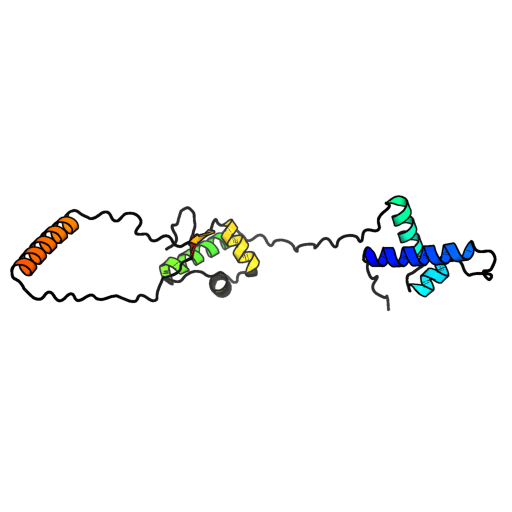 1 90 ? -14.104 1.138 -2.529 1.00 90.56 90 ARG A O 1
ATOM 734 N N . GLN A 1 91 ? -15.428 1.387 -4.321 1.00 90.25 91 GLN A N 1
ATOM 735 C CA . GLN A 1 91 ? -16.549 0.610 -3.791 1.00 90.25 91 GLN A CA 1
ATOM 736 C C . GLN A 1 91 ? -16.134 -0.806 -3.382 1.00 90.25 91 GLN A C 1
ATOM 738 O O . GLN A 1 91 ? -16.511 -1.264 -2.303 1.00 90.25 91 GLN A O 1
ATOM 743 N N . LYS A 1 92 ? -15.298 -1.481 -4.181 1.00 90.50 92 LYS A N 1
ATOM 744 C CA . LYS A 1 92 ? -14.765 -2.791 -3.794 1.00 90.50 92 LYS A CA 1
ATOM 745 C C . LYS A 1 92 ? -13.892 -2.733 -2.559 1.00 90.50 92 LYS A C 1
ATOM 747 O O . LYS A 1 92 ? -14.043 -3.590 -1.696 1.00 90.50 92 LYS A O 1
ATOM 752 N N . ILE A 1 93 ? -13.022 -1.735 -2.422 1.00 89.81 93 ILE A N 1
ATOM 753 C CA . ILE A 1 93 ? -12.228 -1.572 -1.196 1.00 89.81 93 ILE A CA 1
ATOM 754 C C . ILE A 1 93 ? -13.152 -1.469 0.025 1.00 89.81 93 ILE A C 1
ATOM 756 O O . ILE A 1 93 ? -12.900 -2.153 1.017 1.00 89.81 93 ILE A O 1
ATOM 760 N N . HIS A 1 94 ? -14.246 -0.705 -0.059 1.00 87.44 94 HIS A N 1
ATOM 761 C CA . HIS A 1 94 ? -15.226 -0.633 1.029 1.00 87.44 94 HIS A CA 1
ATOM 762 C C . HIS A 1 94 ? -15.933 -1.971 1.271 1.00 87.44 94 HIS A C 1
ATOM 764 O O . HIS A 1 94 ? -16.050 -2.375 2.424 1.00 87.44 94 HIS A O 1
ATOM 770 N N . GLU A 1 95 ? -16.342 -2.700 0.226 1.00 88.94 95 GLU A N 1
ATOM 771 C CA . GLU A 1 95 ? -16.962 -4.032 0.350 1.00 88.94 95 GLU A CA 1
ATOM 772 C C . GLU A 1 95 ? -16.069 -5.023 1.114 1.00 88.94 95 GLU A C 1
ATOM 774 O O . GLU A 1 95 ? -16.566 -5.806 1.928 1.00 88.94 95 GLU A O 1
ATOM 779 N N . PHE A 1 96 ? -14.749 -4.985 0.896 1.00 87.62 96 PHE A N 1
ATOM 780 C CA . PHE A 1 96 ? -13.814 -5.828 1.647 1.00 87.62 96 PHE A CA 1
ATOM 781 C C . PHE A 1 96 ? -13.916 -5.577 3.155 1.00 87.62 96 PHE A C 1
ATOM 783 O O . PHE A 1 96 ? -13.942 -6.531 3.935 1.00 87.62 96 PHE A O 1
ATOM 790 N N . TYR A 1 97 ? -14.034 -4.312 3.558 1.00 82.56 97 TYR A N 1
ATOM 791 C CA . TYR A 1 97 ? -14.172 -3.938 4.961 1.00 82.56 97 TYR A CA 1
ATOM 792 C C . TYR A 1 97 ? -15.572 -4.207 5.525 1.00 82.56 97 TYR A C 1
ATOM 794 O O . TYR A 1 97 ? -15.680 -4.705 6.644 1.00 82.56 97 TYR A O 1
ATOM 802 N N . THR A 1 98 ? -16.636 -3.887 4.785 1.00 82.00 98 THR A N 1
ATOM 803 C CA . THR A 1 98 ? -18.018 -3.924 5.292 1.00 82.00 98 THR A CA 1
ATOM 804 C C . THR A 1 98 ? -18.659 -5.302 5.173 1.00 82.00 98 THR A C 1
ATOM 806 O O . THR A 1 98 ? -19.191 -5.816 6.156 1.00 82.00 98 THR A O 1
ATOM 809 N N . VAL A 1 99 ? -18.590 -5.914 3.990 1.00 84.12 99 VAL A N 1
ATOM 810 C CA . VAL A 1 99 ? -19.276 -7.173 3.674 1.00 84.12 99 VAL A CA 1
ATOM 811 C C . VAL A 1 99 ? -18.383 -8.359 3.999 1.00 84.12 99 VAL A C 1
ATOM 813 O O . VAL A 1 99 ? -18.770 -9.243 4.758 1.00 84.12 99 VAL A O 1
ATOM 816 N N . ARG A 1 100 ? -17.162 -8.375 3.451 1.00 80.94 100 ARG A N 1
ATOM 817 C CA . ARG A 1 100 ? -16.271 -9.540 3.575 1.00 80.94 100 ARG A CA 1
ATOM 818 C C . ARG A 1 100 ? -15.584 -9.617 4.928 1.00 80.94 100 ARG A C 1
ATOM 820 O O . ARG A 1 100 ? -15.068 -10.680 5.259 1.00 80.94 100 ARG A O 1
ATOM 827 N N . ARG A 1 101 ? -15.552 -8.512 5.685 1.00 75.56 101 ARG A N 1
ATOM 828 C CA . ARG A 1 101 ? -14.809 -8.402 6.948 1.00 75.56 101 ARG A CA 1
ATOM 829 C C . ARG A 1 101 ? -13.376 -8.931 6.784 1.00 75.56 101 ARG A C 1
ATOM 831 O O . ARG A 1 101 ? -12.881 -9.728 7.578 1.00 75.56 101 ARG A O 1
ATOM 838 N N . GLN A 1 102 ? -12.713 -8.511 5.712 1.00 80.75 102 GLN A N 1
ATOM 839 C CA . GLN A 1 102 ? -11.339 -8.883 5.405 1.00 80.75 102 GLN A CA 1
ATOM 840 C C . GLN A 1 102 ? -10.536 -7.660 4.984 1.00 80.75 102 GLN A C 1
ATOM 842 O O . GLN A 1 102 ? -11.059 -6.680 4.462 1.00 80.75 102 GLN A O 1
ATOM 847 N N . LEU A 1 103 ? -9.222 -7.728 5.174 1.00 83.12 103 LEU A N 1
ATOM 848 C CA . LEU A 1 103 ? -8.341 -6.644 4.760 1.00 83.12 103 LEU A CA 1
ATOM 849 C C . LEU A 1 103 ? -8.065 -6.738 3.260 1.00 83.12 103 LEU A C 1
ATOM 851 O O . LEU A 1 103 ? -7.549 -7.767 2.802 1.00 83.12 103 LEU A O 1
ATOM 855 N N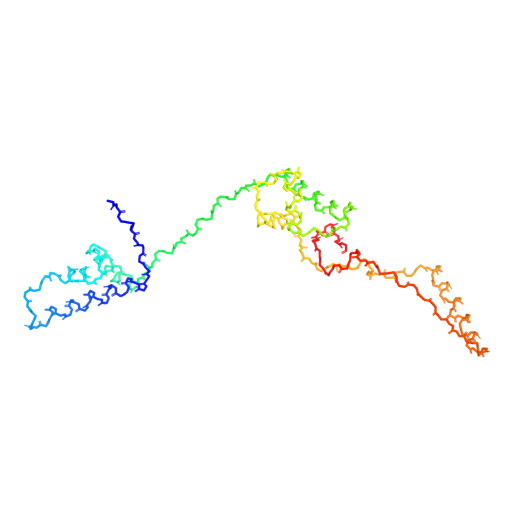 . PRO A 1 104 ? -8.341 -5.670 2.496 1.00 86.12 104 PRO A N 1
ATOM 856 C CA . PRO A 1 104 ? -8.036 -5.638 1.079 1.00 86.12 104 PRO A CA 1
ATOM 857 C C . PRO A 1 104 ? -6.517 -5.559 0.896 1.00 86.12 104 PRO A C 1
ATOM 859 O O . PRO A 1 104 ? -5.899 -4.502 0.985 1.00 86.12 104 PRO A O 1
ATOM 862 N N . THR A 1 105 ? -5.881 -6.702 0.653 1.00 87.44 105 THR A N 1
ATOM 863 C CA . THR A 1 105 ? -4.499 -6.739 0.154 1.00 87.44 105 THR A CA 1
ATOM 864 C C . THR A 1 105 ? -4.532 -6.497 -1.352 1.00 87.44 105 THR A C 1
ATOM 866 O O . THR A 1 105 ? -5.481 -6.928 -1.999 1.00 87.44 105 THR A O 1
ATOM 869 N N . ILE A 1 106 ? -3.511 -5.856 -1.935 1.00 90.25 106 ILE A N 1
ATOM 870 C CA . ILE A 1 106 ? -3.488 -5.559 -3.382 1.00 90.25 106 ILE A CA 1
ATOM 871 C C . ILE A 1 106 ? -3.693 -6.818 -4.229 1.00 90.25 106 ILE A C 1
ATOM 873 O O . ILE A 1 106 ? -4.400 -6.752 -5.225 1.00 90.25 106 ILE A O 1
ATOM 877 N N . ASP A 1 107 ? -3.141 -7.962 -3.820 1.00 90.25 107 ASP A N 1
ATOM 878 C CA . ASP A 1 107 ? -3.323 -9.229 -4.534 1.00 90.25 107 ASP A CA 1
ATOM 879 C C . ASP A 1 107 ? -4.782 -9.699 -4.533 1.00 90.25 107 ASP A C 1
ATOM 881 O O . ASP A 1 107 ? -5.345 -9.954 -5.593 1.00 90.25 107 ASP A O 1
ATOM 885 N N . ARG A 1 108 ? -5.420 -9.725 -3.357 1.00 89.19 108 ARG A N 1
ATOM 886 C CA . ARG A 1 108 ? -6.828 -10.130 -3.210 1.00 89.19 108 ARG A CA 1
ATOM 887 C C . ARG A 1 108 ? -7.782 -9.147 -3.879 1.00 89.19 108 ARG A C 1
ATOM 889 O O . ARG A 1 108 ? -8.755 -9.548 -4.509 1.00 89.19 108 ARG A O 1
ATOM 896 N N . LEU A 1 109 ? -7.490 -7.855 -3.748 1.00 90.81 109 LEU A N 1
ATOM 897 C CA . LEU A 1 109 ? -8.246 -6.800 -4.403 1.00 90.81 109 LEU A CA 1
ATOM 898 C C . LEU A 1 109 ? -8.134 -6.957 -5.923 1.00 90.81 109 LEU A C 1
ATOM 900 O O . LEU A 1 109 ? -9.147 -6.936 -6.612 1.00 90.81 109 LEU A O 1
ATOM 904 N N . TYR A 1 110 ? -6.932 -7.205 -6.442 1.00 91.88 110 TYR A N 1
ATOM 905 C CA . TYR A 1 110 ? -6.710 -7.457 -7.862 1.00 91.88 110 TYR A CA 1
ATOM 906 C C . TYR A 1 110 ? -7.475 -8.683 -8.370 1.00 91.88 110 TYR A C 1
ATOM 908 O O . TYR A 1 110 ? -8.116 -8.600 -9.411 1.00 91.88 110 TYR A O 1
ATOM 916 N N . GLU A 1 111 ? -7.449 -9.797 -7.635 1.00 90.62 111 GLU A N 1
ATOM 917 C CA . GLU A 1 111 ? -8.213 -11.002 -7.983 1.00 90.62 111 GLU A CA 1
ATOM 918 C C . GLU A 1 111 ? -9.716 -10.715 -8.039 1.00 90.62 111 GLU A C 1
ATOM 920 O O . GLU A 1 111 ? -10.359 -11.036 -9.035 1.00 90.62 111 GLU A O 1
ATOM 925 N N . SER A 1 112 ? -10.260 -10.024 -7.033 1.00 88.88 112 SER A N 1
ATOM 926 C CA . SER A 1 112 ? -11.680 -9.653 -7.023 1.00 88.88 112 SER A CA 1
ATOM 927 C C . SER A 1 112 ? -12.064 -8.703 -8.162 1.00 88.88 112 SER A C 1
ATOM 929 O O . SER A 1 112 ? -13.080 -8.908 -8.814 1.00 88.88 112 SER A O 1
ATOM 931 N N . LEU A 1 113 ? -11.229 -7.704 -8.465 1.00 89.50 113 LEU A N 1
ATOM 932 C CA . LEU A 1 113 ? -11.478 -6.740 -9.541 1.00 89.50 113 LEU A CA 1
ATOM 933 C C . LEU A 1 113 ? -11.349 -7.369 -10.929 1.00 89.50 113 LEU A C 1
ATOM 935 O O . LEU A 1 113 ? -12.027 -6.949 -11.866 1.00 89.50 113 LEU A O 1
ATOM 939 N N . LYS A 1 114 ? -10.484 -8.376 -11.074 1.00 88.62 114 LYS A N 1
ATOM 940 C CA . LYS A 1 114 ? -10.355 -9.134 -12.316 1.00 88.62 114 LYS A CA 1
ATOM 941 C C . LYS A 1 114 ? -11.613 -9.960 -12.590 1.00 88.62 114 LYS A C 1
ATOM 943 O O . LYS A 1 114 ? -12.027 -10.025 -13.742 1.00 88.62 114 LYS A O 1
ATOM 948 N N . CYS A 1 115 ? -12.206 -10.557 -11.557 1.00 84.19 115 CYS A N 1
ATOM 949 C CA . CYS A 1 115 ? -13.443 -11.327 -11.682 1.00 84.19 115 CYS A CA 1
ATOM 950 C C . CYS A 1 115 ? -14.668 -10.433 -11.910 1.00 84.19 115 CYS A C 1
ATOM 952 O O . CYS A 1 115 ? -15.459 -10.717 -12.801 1.00 84.19 115 CYS A O 1
ATOM 954 N N . ASP A 1 116 ? -14.803 -9.352 -11.140 1.00 81.62 116 ASP A N 1
ATOM 955 C CA . ASP A 1 116 ? -16.052 -8.583 -11.094 1.00 81.62 116 ASP A CA 1
ATOM 956 C C . ASP A 1 116 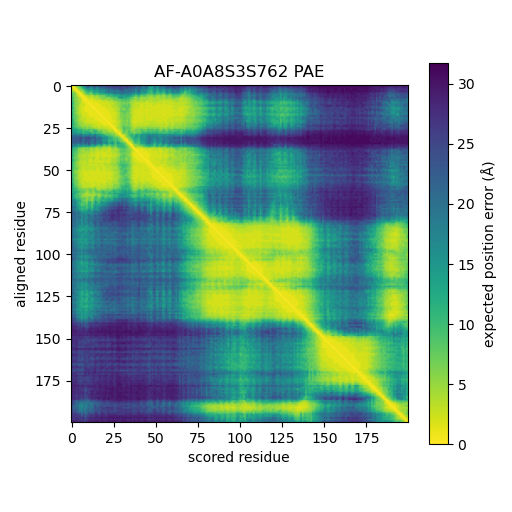? -16.136 -7.501 -12.186 1.00 81.62 116 ASP A C 1
ATOM 958 O O . ASP A 1 116 ? -17.219 -7.210 -12.682 1.00 81.62 116 ASP A O 1
ATOM 962 N N . ILE A 1 117 ? -15.004 -6.884 -12.551 1.00 80.56 117 ILE A N 1
ATOM 963 C CA . ILE A 1 117 ? -14.959 -5.668 -13.395 1.00 80.56 117 ILE A CA 1
ATOM 964 C C . ILE A 1 117 ? -14.058 -5.865 -14.626 1.00 80.56 117 ILE A C 1
ATOM 966 O O . ILE A 1 117 ? -13.897 -4.967 -15.443 1.00 80.56 117 ILE A O 1
ATOM 970 N N . TYR A 1 118 ? -13.438 -7.041 -14.779 1.00 84.19 118 TYR A N 1
ATOM 971 C CA . TYR A 1 118 ? -12.480 -7.320 -15.855 1.00 84.19 118 TYR A CA 1
ATOM 972 C C . TYR A 1 118 ? -11.372 -6.252 -15.958 1.00 84.19 118 TYR A C 1
ATOM 974 O O . TYR A 1 118 ? -11.048 -5.736 -17.028 1.00 84.19 118 TYR A O 1
ATOM 982 N N . PHE A 1 119 ? -10.786 -5.892 -14.810 1.00 83.38 119 PHE A N 1
ATOM 983 C CA . PHE A 1 119 ? -9.798 -4.817 -14.737 1.00 83.38 119 PHE A CA 1
ATOM 984 C C . PHE A 1 119 ? -8.620 -5.036 -15.721 1.00 83.38 119 PHE A C 1
ATOM 986 O O . PHE A 1 119 ? -7.910 -6.041 -15.613 1.00 83.38 119 PHE A O 1
ATOM 993 N N . PRO A 1 120 ? -8.351 -4.094 -16.651 1.00 78.12 120 PRO A N 1
ATOM 994 C CA . PRO A 1 120 ? -7.394 -4.289 -17.749 1.00 78.12 120 PRO A CA 1
ATOM 995 C C . PRO A 1 120 ? -5.926 -4.050 -17.354 1.00 78.12 120 PRO A C 1
ATOM 997 O O . PRO A 1 120 ? -5.020 -4.192 -18.182 1.00 78.12 120 PRO A O 1
ATOM 1000 N N . GLY A 1 121 ? -5.676 -3.608 -16.119 1.00 83.50 121 GLY A N 1
ATOM 1001 C CA . GLY A 1 121 ? -4.352 -3.261 -15.611 1.00 83.50 121 GLY A CA 1
ATOM 1002 C C . GLY A 1 121 ? -3.646 -4.402 -14.885 1.00 83.50 121 GLY A C 1
ATOM 1003 O O . GLY A 1 121 ? -4.214 -5.451 -14.630 1.00 83.50 121 GLY A O 1
ATOM 1004 N N . GLY A 1 122 ? -2.390 -4.171 -14.494 1.00 87.06 122 GLY A N 1
ATOM 1005 C CA . GLY A 1 122 ? -1.666 -5.051 -13.569 1.00 87.06 122 GLY A CA 1
ATOM 1006 C C . GLY A 1 122 ? -1.723 -4.559 -12.118 1.00 87.06 122 GLY A C 1
ATOM 1007 O O . GLY A 1 122 ? -2.102 -3.418 -11.848 1.00 87.06 122 GLY A O 1
ATOM 1008 N N . LYS A 1 123 ? -1.236 -5.377 -11.176 1.00 89.81 123 LYS A N 1
ATOM 1009 C CA . LYS A 1 123 ? -1.156 -5.050 -9.734 1.00 89.81 123 LYS A CA 1
ATOM 1010 C C . LYS A 1 123 ? -0.450 -3.716 -9.448 1.00 89.81 123 LYS A C 1
ATOM 1012 O O . LYS A 1 123 ? -0.888 -2.945 -8.600 1.00 89.81 123 LYS A O 1
ATOM 1017 N N . SER A 1 124 ? 0.615 -3.411 -10.192 1.00 88.06 124 SER A N 1
ATOM 1018 C CA . SER A 1 124 ? 1.354 -2.148 -10.059 1.00 88.06 124 SER A CA 1
ATOM 1019 C C . SER A 1 124 ? 0.529 -0.927 -10.464 1.00 88.06 124 SER A C 1
ATOM 1021 O O . SER A 1 124 ? 0.711 0.142 -9.888 1.00 88.06 124 SER A O 1
ATOM 1023 N N . LEU A 1 125 ? -0.359 -1.074 -11.455 1.00 86.94 125 LEU A N 1
ATOM 1024 C CA . LEU A 1 125 ? -1.279 -0.011 -11.855 1.00 86.94 125 LEU A CA 1
ATOM 1025 C C . LEU A 1 125 ? -2.369 0.159 -10.795 1.00 86.94 125 LEU A C 1
ATOM 1027 O O . LEU A 1 125 ? -2.600 1.278 -10.354 1.00 86.94 125 LEU A O 1
ATOM 1031 N N . LEU A 1 126 ? -2.944 -0.945 -10.310 1.00 90.00 126 LEU A N 1
ATOM 1032 C CA . LEU A 1 126 ? -3.923 -0.920 -9.224 1.00 90.00 126 LEU A CA 1
ATOM 1033 C C . LEU A 1 126 ? -3.375 -0.203 -7.982 1.00 90.00 126 LEU A C 1
ATOM 1035 O O . LEU A 1 126 ? -4.030 0.679 -7.445 1.00 90.00 126 LEU A O 1
ATOM 1039 N N . LEU A 1 127 ? -2.145 -0.510 -7.563 1.00 90.75 127 LEU A N 1
ATOM 1040 C CA . LEU A 1 127 ? -1.512 0.162 -6.426 1.00 90.75 127 LEU A CA 1
ATOM 1041 C C . LEU A 1 127 ? -1.361 1.679 -6.636 1.00 90.75 127 LEU A C 1
ATOM 1043 O O . LEU A 1 127 ? -1.475 2.436 -5.674 1.00 90.75 127 LEU A O 1
ATOM 1047 N N . LYS A 1 128 ? -1.076 2.129 -7.864 1.00 89.06 128 LYS A N 1
ATOM 1048 C CA . LYS A 1 128 ? -1.020 3.564 -8.179 1.00 89.06 128 LYS A CA 1
ATOM 1049 C C . LYS A 1 128 ? -2.401 4.195 -8.072 1.00 89.06 128 LYS A C 1
ATOM 1051 O O . LYS A 1 128 ? -2.529 5.186 -7.369 1.00 89.06 128 LYS A O 1
ATOM 1056 N N . ILE A 1 129 ? -3.415 3.566 -8.663 1.00 90.12 129 ILE A N 1
ATOM 1057 C CA . ILE A 1 129 ? -4.802 4.044 -8.617 1.00 90.12 129 ILE A CA 1
ATOM 1058 C C . ILE A 1 129 ? -5.289 4.142 -7.172 1.00 90.12 129 ILE A C 1
ATOM 1060 O O . ILE A 1 129 ? -5.806 5.172 -6.772 1.00 90.12 129 ILE A O 1
ATOM 1064 N N . VAL A 1 130 ? -5.058 3.120 -6.345 1.00 90.94 130 VAL A N 1
ATOM 1065 C CA . VAL A 1 130 ? -5.440 3.135 -4.921 1.00 90.94 130 VAL A CA 1
ATOM 1066 C C . VAL A 1 130 ? -4.816 4.327 -4.184 1.00 90.94 130 VAL A C 1
ATOM 1068 O O . VAL A 1 130 ? -5.483 4.968 -3.376 1.00 90.94 130 VAL A O 1
ATOM 1071 N N . LYS A 1 131 ? -3.559 4.668 -4.490 1.00 90.31 131 LYS A N 1
ATOM 1072 C CA . LYS A 1 131 ? -2.898 5.853 -3.925 1.00 90.31 131 LYS A CA 1
ATOM 1073 C C . LYS A 1 131 ? -3.457 7.163 -4.482 1.00 90.31 131 LYS A C 1
ATOM 1075 O O . LYS A 1 131 ? -3.612 8.105 -3.715 1.00 90.31 131 LYS A O 1
ATOM 1080 N N . GLU A 1 132 ? -3.754 7.222 -5.780 1.00 89.44 132 GLU A N 1
ATOM 1081 C CA . GLU A 1 132 ? -4.408 8.372 -6.427 1.00 89.44 132 GLU A CA 1
ATOM 1082 C C . GLU A 1 132 ? -5.804 8.626 -5.846 1.00 89.44 132 GLU A C 1
ATOM 1084 O O . GLU A 1 132 ? -6.191 9.774 -5.664 1.00 89.44 132 GLU A O 1
ATOM 1089 N N . LEU A 1 133 ? -6.522 7.567 -5.460 1.00 89.19 133 LEU A N 1
ATOM 1090 C CA . LEU A 1 133 ? -7.805 7.635 -4.755 1.00 89.19 133 LEU A CA 1
ATOM 1091 C C . LEU A 1 133 ? -7.686 8.115 -3.299 1.00 89.19 133 LEU A C 1
ATOM 1093 O O . LEU A 1 133 ? -8.701 8.180 -2.617 1.00 89.19 133 LEU A O 1
ATOM 1097 N N . GLY A 1 134 ? -6.479 8.409 -2.807 1.00 89.38 134 GLY A N 1
ATOM 1098 C CA . GLY A 1 134 ? -6.245 8.929 -1.458 1.00 89.38 134 GLY A CA 1
ATOM 1099 C C . GLY A 1 134 ? -6.012 7.863 -0.385 1.00 89.38 134 GLY A C 1
ATOM 1100 O O . GLY A 1 134 ? -5.716 8.207 0.763 1.00 89.38 134 GLY A O 1
ATOM 1101 N N . PHE A 1 135 ? -6.072 6.568 -0.719 1.00 90.06 135 PHE A N 1
ATOM 1102 C CA . PHE A 1 135 ? -5.835 5.512 0.264 1.00 90.06 135 PHE A CA 1
ATOM 1103 C C . PHE A 1 135 ? -4.348 5.393 0.617 1.00 90.06 135 PHE A C 1
ATOM 1105 O O . PHE A 1 135 ? -3.464 5.252 -0.234 1.00 90.06 135 PHE A O 1
ATOM 1112 N N . LYS A 1 136 ? -4.063 5.377 1.919 1.00 89.69 136 LYS A N 1
ATOM 1113 C CA . LYS A 1 136 ? -2.716 5.266 2.489 1.00 89.69 136 LYS A CA 1
ATOM 1114 C C . LYS A 1 136 ? -2.634 4.010 3.355 1.00 89.69 136 LYS A C 1
ATOM 1116 O O . LYS A 1 136 ? -3.482 3.783 4.213 1.00 89.69 136 LYS A O 1
ATOM 1121 N N . TRP A 1 137 ? -1.594 3.199 3.166 1.00 88.81 137 TRP A N 1
ATOM 1122 C CA . TRP A 1 137 ? -1.338 2.034 4.019 1.00 88.81 137 TRP A CA 1
ATOM 1123 C C . TRP A 1 137 ? -0.736 2.488 5.351 1.00 88.81 137 TRP A C 1
ATOM 1125 O O . TRP A 1 137 ? 0.436 2.867 5.420 1.00 88.81 137 TRP A O 1
ATOM 1135 N N . LYS A 1 138 ? -1.541 2.482 6.411 1.00 86.44 138 LYS A N 1
ATOM 1136 C CA . LYS A 1 138 ? -1.191 3.029 7.730 1.00 86.44 138 LYS A CA 1
ATOM 1137 C C . LYS A 1 138 ? -1.403 1.987 8.818 1.00 86.44 138 LYS A C 1
ATOM 1139 O O . LYS A 1 138 ? -2.004 0.942 8.582 1.00 86.44 138 LYS A O 1
ATOM 1144 N N . ARG A 1 139 ? -0.872 2.250 10.019 1.00 81.62 139 ARG A N 1
ATOM 1145 C CA . ARG A 1 139 ? -1.192 1.416 11.184 1.00 81.62 139 ARG A CA 1
ATOM 1146 C C . ARG A 1 139 ? -2.685 1.519 11.478 1.00 81.62 139 ARG A C 1
ATOM 1148 O O . ARG A 1 139 ? -3.197 2.636 11.551 1.00 81.62 139 ARG A O 1
ATOM 1155 N N . SER A 1 140 ? -3.335 0.368 11.637 1.00 75.19 140 SER A N 1
ATOM 1156 C CA . SER A 1 140 ? -4.715 0.298 12.122 1.00 75.19 140 SER A CA 1
ATOM 1157 C C . SER A 1 140 ? -4.788 1.043 13.452 1.00 75.19 140 SER A C 1
ATOM 1159 O O . SER A 1 140 ? -3.901 0.903 14.302 1.00 75.19 140 SER A O 1
ATOM 1161 N N . GLN A 1 141 ? -5.774 1.923 13.575 1.00 68.38 141 GLN A N 1
ATOM 1162 C CA . GLN A 1 141 ? -5.979 2.689 14.790 1.00 68.38 141 GLN A CA 1
ATOM 1163 C C . GLN A 1 141 ? -7.116 2.041 15.555 1.00 68.38 141 GLN A C 1
ATOM 1165 O O . GLN A 1 141 ? -8.251 2.038 15.095 1.00 68.38 141 GLN A O 1
ATOM 1170 N N . THR A 1 142 ? -6.828 1.560 16.761 1.00 64.56 142 THR A N 1
ATOM 1171 C CA . THR A 1 142 ? -7.878 1.058 17.639 1.00 64.56 142 THR A CA 1
ATOM 1172 C C . THR A 1 142 ? -8.899 2.169 17.867 1.00 64.56 142 THR A C 1
ATOM 1174 O O . THR A 1 142 ? -8.548 3.245 18.353 1.00 64.56 142 THR A O 1
ATOM 1177 N N . LYS A 1 143 ? -10.180 1.907 17.582 1.00 61.94 143 LYS A N 1
ATOM 1178 C CA . LYS A 1 143 ? -11.283 2.846 17.874 1.00 61.94 143 LYS A CA 1
ATOM 1179 C C . LYS A 1 143 ? -11.417 3.186 19.370 1.00 61.94 143 LYS A C 1
ATOM 1181 O O . LYS A 1 143 ? -12.097 4.137 19.733 1.00 61.94 143 LYS A O 1
ATOM 1186 N N . ARG A 1 144 ? -10.718 2.456 20.247 1.00 57.81 144 ARG A N 1
ATOM 1187 C CA . ARG A 1 144 ? -10.615 2.683 21.699 1.00 57.81 144 ARG A CA 1
ATOM 1188 C C . ARG A 1 144 ? -9.667 3.842 22.050 1.00 57.81 144 ARG A C 1
ATOM 1190 O O . ARG A 1 144 ? -8.747 3.661 22.839 1.00 57.81 144 ARG A O 1
ATOM 1197 N N . LYS A 1 145 ? -9.842 5.018 21.445 1.00 55.41 145 LYS A N 1
ATOM 1198 C CA . LYS A 1 145 ? -8.972 6.175 21.732 1.00 55.41 145 LYS A CA 1
ATOM 1199 C C . LYS A 1 145 ? -9.388 6.958 22.971 1.00 55.41 145 LYS A C 1
ATOM 1201 O O . LYS A 1 145 ? -8.542 7.582 23.596 1.00 55.41 145 LYS A O 1
ATOM 1206 N N . VAL A 1 146 ? -10.670 6.909 23.324 1.00 55.00 146 VAL A N 1
ATOM 1207 C CA . VAL A 1 146 ? -11.205 7.565 24.517 1.00 55.00 146 VAL A CA 1
ATOM 1208 C C . VAL A 1 146 ? -12.151 6.579 25.192 1.00 55.00 146 VAL A C 1
ATOM 1210 O O . VAL A 1 146 ? -13.252 6.325 24.709 1.00 55.00 146 VAL A O 1
ATOM 1213 N N . LEU A 1 147 ? -11.693 5.963 26.281 1.00 58.56 147 LEU A N 1
ATOM 1214 C CA . LEU A 1 147 ? -12.559 5.227 27.199 1.00 58.56 147 LEU A CA 1
ATOM 1215 C C . LEU A 1 147 ? -13.353 6.264 27.996 1.00 58.56 147 LEU A C 1
ATOM 1217 O O . LEU A 1 147 ? -12.932 6.685 29.067 1.00 58.56 147 LEU A O 1
ATOM 1221 N N . ILE A 1 148 ? -14.471 6.725 27.438 1.00 61.19 148 ILE A N 1
ATOM 1222 C CA . ILE A 1 148 ? -15.447 7.492 28.213 1.00 61.19 148 ILE A CA 1
ATOM 1223 C C . ILE A 1 148 ? -16.251 6.463 29.003 1.00 61.19 148 ILE A C 1
ATOM 1225 O O . ILE A 1 148 ? -17.080 5.743 28.439 1.00 61.19 148 ILE A O 1
ATOM 1229 N N . GLU A 1 149 ? -15.956 6.331 30.296 1.00 69.56 149 GLU A N 1
ATOM 1230 C CA . GLU A 1 149 ? -16.798 5.537 31.187 1.00 69.56 149 GLU A CA 1
ATOM 1231 C C . GLU A 1 149 ? -18.161 6.228 31.293 1.00 69.56 149 GLU A C 1
ATOM 1233 O O . GLU A 1 149 ? -18.249 7.403 31.633 1.00 69.56 149 GLU A O 1
ATOM 1238 N N . LYS A 1 150 ? -19.235 5.504 30.966 1.00 83.00 150 LYS A N 1
ATOM 1239 C CA . LYS A 1 150 ? -20.596 5.968 31.256 1.00 83.00 150 LYS A CA 1
ATOM 1240 C C . LYS A 1 150 ? -20.800 5.960 32.770 1.00 83.00 150 LYS A C 1
ATOM 1242 O O . LYS A 1 150 ? -20.370 5.003 33.415 1.00 83.00 150 LYS A O 1
ATOM 1247 N N . ASP A 1 151 ? -21.547 6.918 33.311 1.00 90.12 151 ASP A N 1
ATOM 1248 C CA . ASP A 1 151 ? -21.804 7.024 34.758 1.00 90.12 151 ASP A CA 1
ATOM 1249 C C . ASP A 1 151 ? -22.335 5.716 35.369 1.00 90.12 151 ASP A C 1
ATOM 1251 O O . ASP A 1 151 ? -21.863 5.264 36.410 1.00 90.12 151 ASP A O 1
ATOM 1255 N N . ALA A 1 152 ? -23.225 5.018 34.659 1.00 88.50 152 ALA A N 1
ATOM 1256 C CA . ALA A 1 152 ? -23.743 3.718 35.090 1.00 88.50 152 ALA A CA 1
ATOM 1257 C C . ALA A 1 152 ? -22.660 2.619 35.209 1.00 88.50 152 ALA A C 1
ATOM 1259 O O . ALA A 1 152 ? -22.789 1.696 36.014 1.00 88.50 152 ALA A O 1
ATOM 1260 N N . ILE A 1 153 ? -21.589 2.680 34.409 1.00 87.38 153 ILE A N 1
ATOM 1261 C CA . ILE A 1 153 ? -20.439 1.766 34.524 1.00 87.38 153 ILE A CA 1
ATOM 1262 C C . ILE A 1 153 ? -19.592 2.142 35.743 1.00 87.38 153 ILE A C 1
ATOM 1264 O O . ILE A 1 153 ? -19.161 1.250 36.477 1.00 87.38 153 ILE A O 1
ATOM 1268 N N . VAL A 1 154 ? -19.404 3.442 35.993 1.00 90.06 154 VAL A N 1
ATOM 1269 C CA . VAL A 1 154 ? -18.690 3.945 37.175 1.00 90.06 154 VAL A CA 1
ATOM 1270 C C . VAL A 1 154 ? -19.385 3.476 38.453 1.00 90.06 154 VAL A C 1
ATOM 1272 O O . VAL A 1 154 ? -18.731 2.915 39.334 1.00 90.06 154 VAL A O 1
ATOM 1275 N N . GLU A 1 155 ? -20.710 3.609 38.528 1.00 94.75 155 GLU A N 1
ATOM 1276 C CA . GLU A 1 155 ? -21.497 3.159 39.678 1.00 94.75 155 GLU A CA 1
ATOM 1277 C C . GLU A 1 155 ? -21.341 1.650 39.923 1.00 94.75 155 GLU A C 1
ATOM 1279 O O . GLU A 1 155 ? -21.007 1.227 41.033 1.00 94.75 155 GLU A O 1
ATOM 1284 N N . LYS A 1 156 ? -21.486 0.824 38.876 1.00 93.62 156 LYS A N 1
ATOM 1285 C CA . LYS A 1 156 ? -21.281 -0.633 38.973 1.00 93.62 156 LYS A CA 1
ATOM 1286 C C . LYS A 1 156 ? -19.877 -0.985 39.462 1.00 93.62 156 LYS A C 1
ATOM 1288 O O . LYS A 1 156 ? -19.725 -1.904 40.270 1.00 93.62 156 LYS A O 1
ATOM 1293 N N . ARG A 1 157 ? -18.853 -0.251 39.017 1.00 93.81 157 ARG A N 1
ATOM 1294 C CA . ARG A 1 157 ? -17.470 -0.452 39.464 1.00 93.81 157 ARG A CA 1
ATOM 1295 C C . ARG A 1 157 ? -17.312 -0.126 40.946 1.00 93.81 157 ARG A C 1
ATOM 1297 O O . ARG A 1 157 ? -16.698 -0.907 41.665 1.00 93.81 157 ARG A O 1
ATOM 1304 N N . ILE A 1 158 ? -17.888 0.981 41.413 1.00 96.06 158 ILE A N 1
ATOM 1305 C CA . ILE A 1 158 ? -17.868 1.363 42.834 1.00 96.06 158 ILE A CA 1
ATOM 1306 C C . ILE A 1 158 ? -18.540 0.280 43.685 1.00 96.06 158 ILE A C 1
ATOM 1308 O O . ILE A 1 158 ? -17.955 -0.188 44.662 1.00 96.06 158 ILE A O 1
ATOM 1312 N N . GLN A 1 159 ? -19.731 -0.177 43.286 1.00 97.06 159 GLN A N 1
ATOM 1313 C CA . GLN A 1 159 ? -20.451 -1.239 43.994 1.00 97.06 159 GLN A CA 1
ATOM 1314 C C . GLN A 1 159 ? -19.639 -2.540 44.056 1.00 97.06 159 GLN A C 1
ATOM 1316 O O . GLN A 1 159 ? -19.529 -3.155 45.119 1.00 97.06 159 GLN A O 1
ATOM 1321 N N . TYR A 1 160 ? -19.033 -2.943 42.937 1.00 95.25 160 TYR A N 1
ATOM 1322 C CA . TYR A 1 160 ? -18.164 -4.114 42.872 1.00 95.25 160 TYR A CA 1
ATOM 1323 C C . TYR A 1 160 ? -16.955 -3.988 43.812 1.00 95.25 160 TYR A C 1
ATOM 1325 O O . TYR A 1 160 ? -16.703 -4.887 44.614 1.00 95.25 160 TYR A O 1
ATOM 1333 N N . LEU A 1 161 ? -16.237 -2.861 43.765 1.00 96.19 161 LEU A N 1
ATOM 1334 C CA . LEU A 1 161 ? -15.047 -2.632 44.588 1.00 96.19 161 LEU A CA 1
ATOM 1335 C C . LEU A 1 161 ? -15.367 -2.649 46.086 1.00 96.19 161 LEU A C 1
ATOM 1337 O O . LEU A 1 161 ? -14.611 -3.241 46.859 1.00 96.19 161 LEU A O 1
ATOM 134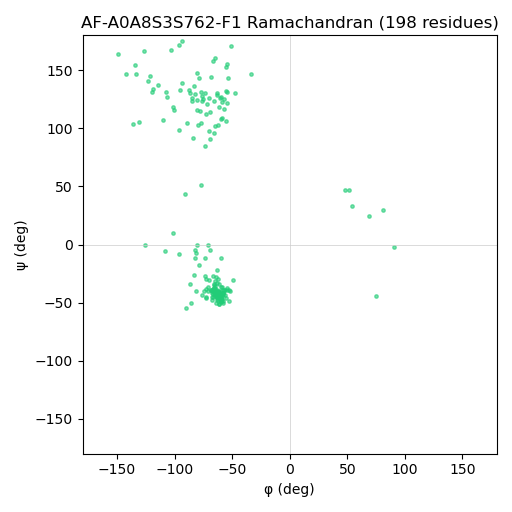1 N N . ASN A 1 162 ? -16.498 -2.065 46.491 1.00 97.12 162 ASN A N 1
ATOM 1342 C CA . ASN A 1 162 ? -16.955 -2.101 47.880 1.00 97.12 162 ASN A CA 1
ATOM 1343 C C . ASN A 1 162 ? -17.230 -3.539 48.342 1.00 97.12 162 ASN A C 1
ATOM 1345 O O . ASN A 1 162 ? -16.700 -3.963 49.367 1.00 97.12 162 ASN A O 1
ATOM 1349 N N . ARG A 1 163 ? -17.960 -4.331 47.544 1.00 95.56 163 ARG A N 1
ATOM 1350 C CA . ARG A 1 163 ? -18.238 -5.743 47.867 1.00 95.56 163 ARG A CA 1
ATOM 1351 C C . ARG A 1 163 ? -16.962 -6.573 47.984 1.00 95.56 163 ARG A C 1
ATOM 1353 O O . ARG A 1 163 ? -16.802 -7.322 48.942 1.00 95.56 163 ARG A O 1
ATOM 1360 N N . ILE A 1 164 ? -16.024 -6.408 47.051 1.00 96.12 164 ILE A N 1
ATOM 1361 C CA . ILE A 1 164 ? -14.732 -7.107 47.091 1.00 96.12 164 ILE A CA 1
ATOM 1362 C C . ILE A 1 164 ? -13.934 -6.724 48.341 1.00 96.12 164 ILE A C 1
ATOM 1364 O O . ILE A 1 164 ? -13.322 -7.591 48.968 1.00 96.12 164 ILE A O 1
ATOM 1368 N N . LYS A 1 165 ? -13.946 -5.446 48.737 1.00 96.44 165 LYS A N 1
ATOM 1369 C CA . LYS A 1 165 ? -13.280 -4.978 49.959 1.00 96.44 165 LYS A CA 1
ATOM 1370 C C . LYS A 1 165 ? -13.864 -5.647 51.206 1.00 96.44 165 LYS A C 1
ATOM 1372 O O . LYS A 1 165 ? -13.101 -6.122 52.048 1.00 96.44 165 LYS A O 1
ATOM 1377 N N . ASP A 1 166 ? -15.186 -5.756 51.286 1.00 97.00 166 ASP A N 1
ATOM 1378 C CA . ASP A 1 166 ? -15.867 -6.431 52.394 1.00 97.00 166 ASP A CA 1
ATOM 1379 C C . ASP A 1 166 ? -15.557 -7.930 52.434 1.00 97.00 166 ASP A C 1
ATOM 1381 O O . ASP A 1 166 ? -15.299 -8.487 53.501 1.00 97.00 166 ASP A O 1
ATOM 1385 N N . TYR A 1 167 ? -15.530 -8.592 51.277 1.00 95.69 167 TYR A N 1
ATOM 1386 C CA . TYR A 1 167 ? -15.212 -10.016 51.176 1.00 95.69 167 TYR A CA 1
ATOM 1387 C C . TYR A 1 167 ? -13.775 -10.326 51.599 1.00 95.69 167 TYR A C 1
ATOM 1389 O O . TYR A 1 167 ? -13.551 -11.296 52.324 1.00 95.69 167 TYR A O 1
ATOM 1397 N N . ARG A 1 168 ? -12.821 -9.452 51.249 1.00 95.44 168 ARG A N 1
ATOM 1398 C CA . ARG A 1 168 ? -11.435 -9.535 51.737 1.00 95.44 168 ARG A CA 1
ATOM 1399 C C . ARG A 1 168 ? -11.353 -9.353 53.249 1.00 95.44 168 ARG A C 1
ATOM 1401 O O . ARG A 1 168 ? -10.652 -10.111 53.908 1.00 95.44 168 ARG A O 1
ATOM 1408 N N . LYS A 1 169 ? -12.100 -8.396 53.814 1.00 95.88 169 LYS A N 1
ATOM 1409 C CA . LYS A 1 169 ? -12.132 -8.161 55.268 1.00 95.88 169 LYS A CA 1
ATOM 1410 C C . LYS A 1 169 ? -12.687 -9.363 56.041 1.00 95.88 169 LYS A C 1
ATOM 1412 O O . LYS A 1 169 ? -12.246 -9.624 57.152 1.00 95.88 169 LYS A O 1
ATOM 1417 N N . LYS A 1 170 ? -13.630 -10.096 55.447 1.00 95.94 170 LYS A N 1
ATOM 1418 C CA . LYS A 1 170 ? -14.219 -11.321 56.014 1.00 95.94 170 LYS A CA 1
ATOM 1419 C C . LYS A 1 170 ? -13.351 -12.573 55.818 1.00 95.94 170 LYS A C 1
ATOM 1421 O O . LYS A 1 170 ? -13.761 -13.643 56.248 1.00 95.94 170 LYS A O 1
ATOM 1426 N N . GLY A 1 171 ? -12.189 -12.461 55.166 1.00 95.06 171 GLY A N 1
ATOM 1427 C CA . GLY A 1 171 ? -11.290 -13.592 54.921 1.00 95.06 171 GLY A CA 1
ATOM 1428 C C . GLY A 1 171 ? -11.836 -14.626 53.931 1.00 95.06 171 GLY A C 1
ATOM 1429 O O . GLY A 1 171 ? -11.456 -15.789 53.997 1.00 95.06 171 GLY A O 1
ATOM 1430 N N . MET A 1 172 ? -12.748 -14.235 53.033 1.00 94.81 172 MET A N 1
ATOM 1431 C CA . MET A 1 172 ? -13.328 -15.162 52.057 1.00 94.81 172 MET A CA 1
ATOM 1432 C C . MET A 1 172 ? -12.384 -15.413 50.876 1.00 94.81 172 MET A C 1
ATOM 1434 O O . MET A 1 172 ? -11.727 -14.494 50.382 1.00 94.81 172 MET A O 1
ATOM 1438 N N . ASN A 1 173 ? -12.376 -16.651 50.378 1.00 92.62 173 ASN A N 1
ATOM 1439 C CA . ASN A 1 173 ? -11.629 -17.021 49.179 1.00 92.62 173 ASN A CA 1
ATOM 1440 C C . ASN A 1 173 ? -12.299 -16.439 47.929 1.00 92.62 173 ASN A C 1
ATOM 1442 O O . ASN A 1 173 ? -13.455 -16.731 47.628 1.00 92.62 173 ASN A O 1
ATOM 1446 N N . LEU A 1 174 ? -11.552 -15.614 47.198 1.00 92.25 174 LEU A N 1
ATOM 1447 C CA . LEU A 1 174 ? -12.007 -14.952 45.979 1.00 92.25 174 LEU A CA 1
ATOM 1448 C C . LEU A 1 174 ? -11.477 -15.708 44.763 1.00 92.25 174 LEU A C 1
ATOM 1450 O O . LEU A 1 174 ? -10.268 -15.748 44.540 1.00 92.25 174 LEU A O 1
ATOM 1454 N N . VAL A 1 175 ? -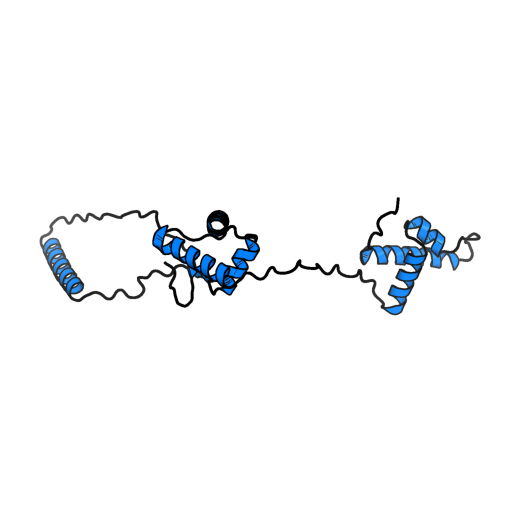12.385 -16.268 43.969 1.00 92.69 175 VAL A N 1
ATOM 1455 C CA . VAL A 1 175 ? -12.069 -16.911 42.690 1.00 92.69 175 VAL A CA 1
ATOM 1456 C C . VAL A 1 175 ? -12.545 -15.997 41.567 1.00 92.69 175 VAL A C 1
ATOM 1458 O O . VAL A 1 175 ? -13.703 -15.584 41.556 1.00 92.69 175 VAL A O 1
ATOM 1461 N N . TYR A 1 176 ? -11.649 -15.673 40.637 1.00 90.44 176 TYR A N 1
ATOM 1462 C CA . TYR A 1 176 ? -11.966 -14.882 39.450 1.00 90.44 176 TYR A CA 1
ATOM 1463 C C . TYR A 1 176 ? -11.957 -15.800 38.234 1.00 90.44 176 TYR A C 1
ATOM 1465 O O . TYR A 1 176 ? -11.013 -16.565 38.043 1.00 90.44 176 TYR A O 1
ATOM 1473 N N . ILE A 1 177 ? -13.011 -15.714 37.431 1.00 92.50 177 ILE A N 1
ATOM 1474 C CA . ILE A 1 177 ? -13.152 -16.437 36.170 1.00 92.50 177 ILE A CA 1
ATOM 1475 C C . ILE A 1 177 ? -13.279 -15.376 35.086 1.00 92.50 177 ILE A C 1
ATOM 1477 O O . ILE A 1 177 ? -14.024 -14.411 35.262 1.00 92.50 177 ILE A O 1
ATOM 1481 N N . ASP A 1 178 ? -12.536 -15.543 34.000 1.00 86.50 178 ASP A N 1
ATOM 1482 C CA . ASP A 1 178 ? -12.622 -14.674 32.833 1.00 86.50 178 ASP A CA 1
ATOM 1483 C C . ASP A 1 178 ? -12.677 -15.518 31.561 1.00 86.50 178 ASP A C 1
ATOM 1485 O O . ASP A 1 178 ? -12.073 -16.590 31.478 1.00 86.50 178 ASP A O 1
ATOM 1489 N N . GLU A 1 179 ? -13.404 -15.015 30.572 1.00 82.88 179 GLU A N 1
ATOM 1490 C CA . GLU A 1 179 ? -13.509 -15.605 29.246 1.00 82.88 179 GLU A CA 1
ATOM 1491 C C . GLU A 1 179 ? -12.782 -14.697 28.259 1.00 82.88 179 GLU A C 1
ATOM 1493 O O . GLU A 1 179 ? -13.251 -13.618 27.895 1.00 82.88 179 GLU A O 1
ATOM 1498 N N . THR A 1 180 ? -11.619 -15.142 27.786 1.00 77.12 180 THR A N 1
ATOM 1499 C CA . THR A 1 180 ? -10.938 -14.453 26.689 1.00 77.12 180 THR A CA 1
ATOM 1500 C C . THR A 1 180 ? -11.421 -15.021 25.361 1.00 77.12 180 THR A C 1
ATOM 1502 O O . THR A 1 180 ? -11.015 -16.105 24.944 1.00 77.12 180 THR A O 1
ATOM 1505 N N . TRP A 1 181 ? -12.270 -14.265 24.670 1.00 74.25 181 TRP A N 1
ATOM 1506 C CA . TRP A 1 181 ? -12.654 -14.574 23.296 1.00 74.25 181 TRP A CA 1
ATOM 1507 C C . TRP A 1 181 ? -11.459 -14.353 22.361 1.00 74.25 181 TRP A C 1
ATOM 1509 O O . TRP A 1 181 ? -10.999 -13.224 22.177 1.00 74.25 181 TRP A O 1
ATOM 1519 N N . ILE A 1 182 ? -10.951 -15.433 21.765 1.00 63.12 182 ILE A N 1
ATOM 1520 C CA . ILE A 1 182 ? -9.931 -15.360 20.714 1.00 63.12 182 ILE A CA 1
ATOM 1521 C C . ILE A 1 182 ? -10.653 -15.118 19.389 1.00 63.12 182 ILE A C 1
ATOM 1523 O O . ILE A 1 182 ? -11.071 -16.058 18.715 1.00 63.12 182 ILE A O 1
ATOM 1527 N N . ASP A 1 183 ? -10.810 -13.849 19.019 1.00 63.53 183 ASP A N 1
ATOM 1528 C CA . ASP A 1 183 ? -11.246 -13.501 17.669 1.00 63.53 183 ASP A CA 1
ATOM 1529 C C . ASP A 1 183 ? -10.043 -13.576 16.717 1.00 63.53 183 ASP A C 1
ATOM 1531 O O . ASP A 1 183 ? -9.056 -12.852 16.863 1.00 63.53 183 ASP A O 1
ATOM 1535 N N . THR A 1 184 ? -10.101 -14.498 15.755 1.00 58.72 184 THR A N 1
ATOM 1536 C CA . THR A 1 184 ? -9.085 -14.628 14.697 1.00 58.72 184 THR A CA 1
ATOM 1537 C C . THR A 1 184 ? -9.329 -13.651 13.549 1.00 58.72 184 THR A C 1
ATOM 1539 O O . THR A 1 184 ? -8.447 -13.439 12.710 1.00 58.72 184 THR A O 1
ATOM 1542 N N . ALA A 1 185 ? -10.499 -13.010 13.512 1.00 56.50 185 ALA A N 1
ATOM 1543 C CA . ALA A 1 185 ? -10.773 -11.929 12.594 1.00 56.50 185 ALA A CA 1
ATOM 1544 C C . ALA A 1 185 ? -10.200 -10.618 13.165 1.00 56.50 185 ALA A C 1
ATOM 1546 O O . ALA A 1 185 ? -10.463 -10.224 14.294 1.00 56.50 185 ALA A O 1
ATOM 1547 N N . TYR A 1 186 ? -9.431 -9.895 12.347 1.00 56.78 186 TYR A N 1
ATOM 1548 C CA . TYR A 1 186 ? -9.094 -8.474 12.551 1.00 56.78 186 TYR A CA 1
ATOM 1549 C C . TYR A 1 186 ? -7.975 -8.042 13.516 1.00 56.78 186 TYR A C 1
ATOM 1551 O O . TYR A 1 186 ? -7.951 -6.888 13.939 1.00 56.78 186 TYR A O 1
ATOM 1559 N N . THR A 1 187 ? -6.924 -8.832 13.743 1.00 60.66 187 THR A N 1
ATOM 1560 C CA . THR A 1 187 ? -5.701 -8.310 14.408 1.00 60.66 187 THR A CA 1
ATOM 1561 C C . THR A 1 187 ? -4.647 -7.771 13.431 1.00 60.66 187 THR A C 1
ATOM 1563 O O . THR A 1 187 ? -3.451 -8.050 13.555 1.00 60.66 187 THR A O 1
ATOM 1566 N N . ALA A 1 188 ? -5.038 -7.003 12.413 1.00 66.94 188 ALA A N 1
ATOM 1567 C CA . ALA A 1 188 ? -4.037 -6.451 11.504 1.00 66.94 188 ALA A CA 1
ATOM 1568 C C . ALA A 1 188 ? -3.430 -5.156 12.010 1.00 66.94 188 ALA A C 1
ATOM 1570 O O . ALA A 1 188 ? -4.093 -4.143 12.188 1.00 66.94 188 ALA A O 1
ATOM 1571 N N . LYS A 1 189 ? -2.103 -5.165 12.121 1.00 75.19 189 LYS A N 1
ATOM 1572 C CA . LYS A 1 189 ? -1.319 -3.991 12.515 1.00 75.19 189 LYS A CA 1
ATOM 1573 C C . LYS A 1 189 ? -1.425 -2.840 11.512 1.00 75.19 189 LYS A C 1
ATOM 1575 O O . LYS A 1 189 ? -1.111 -1.710 11.876 1.00 75.19 189 LYS A O 1
ATOM 1580 N N . LYS A 1 190 ? -1.787 -3.108 10.250 1.00 81.69 190 LYS A N 1
ATOM 1581 C CA . LYS A 1 190 ? -1.877 -2.116 9.169 1.00 81.69 190 LYS A CA 1
ATOM 1582 C C . LYS A 1 190 ? -3.061 -2.396 8.242 1.00 81.69 190 LYS A C 1
ATOM 1584 O O . LYS A 1 190 ? -3.384 -3.555 8.001 1.00 81.69 190 LYS A O 1
ATOM 1589 N N . CYS A 1 191 ? -3.654 -1.334 7.711 1.00 85.44 191 CYS A N 1
ATOM 1590 C CA . CYS A 1 191 ? -4.764 -1.375 6.762 1.00 85.44 191 CYS A CA 1
ATOM 1591 C C . CYS A 1 191 ? -4.708 -0.163 5.809 1.00 85.44 191 CYS A C 1
ATOM 1593 O O . CYS A 1 191 ? -3.986 0.810 6.060 1.00 85.44 191 CYS A O 1
ATOM 1595 N N . TRP A 1 192 ? -5.441 -0.228 4.693 1.00 86.56 192 TRP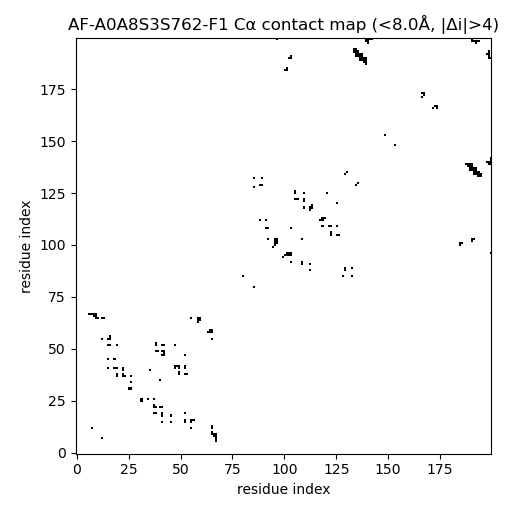 A N 1
ATOM 1596 C CA . TRP A 1 192 ? -5.641 0.927 3.809 1.00 86.56 192 TRP A CA 1
ATOM 1597 C C . TRP A 1 192 ? -6.646 1.881 4.446 1.00 86.56 192 TRP A C 1
ATOM 1599 O O . TRP A 1 192 ? -7.751 1.461 4.774 1.00 86.56 192 TRP A O 1
ATOM 1609 N N . GLN A 1 193 ? -6.262 3.143 4.610 1.00 85.00 193 GLN A N 1
ATOM 1610 C CA . GLN A 1 193 ? -7.066 4.184 5.253 1.00 85.00 193 GLN A CA 1
ATOM 1611 C C . GLN A 1 193 ? -7.250 5.363 4.301 1.00 85.00 193 GLN A C 1
ATOM 1613 O O . GLN A 1 193 ? -6.292 5.742 3.620 1.00 85.00 193 GLN A O 1
ATOM 1618 N N . HIS A 1 194 ? -8.445 5.946 4.290 1.00 83.81 194 HIS A N 1
ATOM 1619 C CA . HIS A 1 194 ? -8.749 7.204 3.608 1.00 83.81 194 HIS A CA 1
ATOM 1620 C C . HIS A 1 194 ? -8.821 8.342 4.643 1.00 83.81 194 HIS A C 1
ATOM 1622 O O . HIS A 1 194 ? -8.814 8.079 5.844 1.00 83.81 194 HIS A O 1
ATOM 1628 N N . GLU A 1 195 ? -8.832 9.606 4.221 1.00 75.50 195 GLU A N 1
ATOM 1629 C CA . GLU A 1 195 ? -8.948 10.732 5.167 1.00 75.50 195 GLU A CA 1
ATOM 1630 C C . GLU A 1 195 ? -10.331 10.784 5.826 1.00 75.50 195 GLU A C 1
ATOM 1632 O O . GLU A 1 195 ? -10.417 10.939 7.042 1.00 75.50 195 GLU A O 1
ATOM 1637 N N . ASP A 1 196 ? -11.380 10.498 5.057 1.00 68.00 196 ASP A N 1
ATOM 1638 C CA . ASP A 1 196 ? -12.763 10.433 5.552 1.00 68.00 196 ASP A CA 1
ATOM 1639 C C . ASP A 1 196 ? -13.120 9.097 6.225 1.00 68.00 196 ASP A C 1
ATOM 1641 O O . ASP A 1 196 ? -14.184 8.955 6.825 1.00 68.00 196 ASP A O 1
ATOM 1645 N N . GLU A 1 197 ? -12.228 8.104 6.160 1.00 62.94 197 GLU A N 1
ATOM 1646 C CA . GLU A 1 197 ? -12.471 6.777 6.719 1.00 62.94 197 GLU A CA 1
ATOM 1647 C C . GLU A 1 197 ? -11.303 6.312 7.577 1.00 62.94 197 GLU A C 1
ATOM 1649 O O . GLU A 1 197 ? -10.261 5.853 7.093 1.00 62.94 197 GLU A O 1
ATOM 1654 N N . CYS A 1 198 ? -11.517 6.358 8.893 1.00 53.44 198 CYS A N 1
ATOM 1655 C CA . CYS A 1 198 ? -10.677 5.621 9.821 1.00 53.44 198 CYS A CA 1
ATOM 1656 C C . CYS A 1 198 ? -10.779 4.131 9.473 1.00 53.44 198 CYS A C 1
ATOM 1658 O O . CYS A 1 198 ? -11.808 3.502 9.729 1.00 53.44 198 CYS A O 1
ATOM 1660 N N . GLY A 1 199 ? -9.713 3.570 8.893 1.00 56.41 199 GLY A N 1
ATOM 1661 C CA . GLY A 1 199 ? -9.618 2.122 8.729 1.00 56.41 199 GLY A CA 1
ATOM 1662 C C . GLY A 1 199 ? -9.788 1.420 10.073 1.00 56.41 199 GLY A C 1
ATOM 1663 O O . GLY A 1 199 ? -9.526 2.008 11.125 1.00 56.41 199 GLY A O 1
ATOM 1664 N N . VAL A 1 200 ? -10.278 0.181 10.001 1.00 52.97 200 VAL A N 1
ATOM 1665 C CA . VAL A 1 200 ? -10.619 -0.661 11.160 1.00 52.97 200 VAL A CA 1
ATOM 1666 C C . VAL A 1 200 ? -9.476 -0.724 12.156 1.00 52.97 200 VAL A C 1
ATOM 1668 O O . VAL A 1 200 ? -8.321 -0.876 11.682 1.00 52.97 200 VAL A O 1
#

pLDDT: mean 80.56, std 12.84, range [35.06, 97.12]

Sequence (200 aa):
MAERKRILSSHSKEIVYNVSKFFESQIQQPTSTPVKAHTERAAEATLVSEATIRRIRREKNEKGDLFSPERQKVRGPYKPVDDFDKCAIRQKIHEFYTVRRQLPTIDRLYESLKCDIYFPGGKSLLLKIVKELGFKWKRSQTKRKVLIEKDAIVEKRIQYLNRIKDYRKKGMNLVYIDETWIDTAYTAKKCWQHEDECGV

Solvent-accessible surface area (backbone atoms only — not comparable to full-atom values): 12463 Å² total; per-residue (Å²): 134,87,76,78,85,75,83,64,49,34,69,58,50,50,51,54,46,53,50,36,50,50,45,48,57,48,67,74,40,95,86,57,70,97,68,71,58,42,58,55,55,34,17,68,76,66,75,42,59,52,71,57,51,55,50,50,50,49,44,32,71,75,63,71,57,62,76,42,84,75,80,75,78,79,73,74,82,81,77,82,76,51,71,67,58,52,49,52,53,52,51,48,55,50,39,25,54,71,74,66,66,41,84,70,43,69,69,60,44,46,54,51,38,42,71,76,68,60,54,92,68,53,68,74,50,50,56,49,50,45,45,75,73,54,40,42,84,39,68,37,50,72,88,79,77,70,87,76,78,51,69,72,55,52,52,53,49,52,56,49,54,53,52,52,51,51,40,56,75,70,69,53,88,84,84,86,84,85,86,84,82,84,71,85,72,81,84,53,69,56,40,67,25,42,92,96,37,84,36,102